Protein AF-A0A3N5SIS0-F1 (afdb_monomer)

Radius of gyration: 17.97 Å; Cα contacts (8 Å, |Δi|>4): 395; chains: 1; bounding box: 48×34×45 Å

Nearest PDB structures (foldseek):
  4u10-assembly2_B  TM=7.933E-01  e=1.111E-09  Aggregatibacter actinomycetemcomitans
  4f9d-assembly1_A  TM=7.286E-01  e=2.535E-09  Escherichia coli K-12
  3vus-assembly2_B  TM=7.069E-01  e=1.526E-09  Escherichia coli K-12
  3vus-assembly1_A  TM=6.940E-01  e=9.184E-10  Escherichia coli K-12
  4f9j-assembly2_B  TM=7.223E-01  e=4.782E-09  Escherichia coli K-12

Structure (mmCIF, N/CA/C/O backbone):
data_AF-A0A3N5SIS0-F1
#
_entry.id   AF-A0A3N5SIS0-F1
#
loop_
_atom_site.group_PDB
_atom_site.id
_atom_site.type_symbol
_atom_site.label_atom_id
_atom_site.label_alt_id
_atom_site.label_comp_id
_atom_site.label_asym_id
_atom_site.label_entity_id
_atom_site.label_seq_id
_atom_site.pdbx_PDB_ins_code
_atom_site.Cartn_x
_atom_site.Cartn_y
_atom_site.Cartn_z
_atom_site.occupancy
_atom_site.B_iso_or_equiv
_atom_site.auth_seq_id
_atom_site.auth_comp_id
_atom_site.auth_asym_id
_atom_site.auth_atom_id
_atom_site.pdbx_PDB_model_num
ATOM 1 N N . MET A 1 1 ? 18.805 -14.739 5.510 1.00 62.34 1 MET A N 1
ATOM 2 C CA . MET A 1 1 ? 19.012 -13.997 4.254 1.00 62.34 1 MET A CA 1
ATOM 3 C C . MET A 1 1 ? 18.246 -12.705 4.380 1.00 62.34 1 MET A C 1
ATOM 5 O O . MET A 1 1 ? 17.083 -12.760 4.766 1.00 62.34 1 MET A O 1
ATOM 9 N N . ASP A 1 2 ? 18.897 -11.578 4.130 1.00 83.81 2 ASP A N 1
ATOM 10 C CA . ASP A 1 2 ? 18.317 -10.282 4.460 1.00 83.81 2 ASP A CA 1
ATOM 11 C C . ASP A 1 2 ? 17.422 -9.782 3.323 1.00 83.81 2 ASP A C 1
ATOM 13 O O . ASP A 1 2 ? 17.780 -9.848 2.145 1.00 83.81 2 ASP A O 1
ATOM 17 N N . VAL A 1 3 ? 16.238 -9.298 3.690 1.00 86.38 3 VAL A N 1
ATOM 18 C CA . VAL A 1 3 ? 15.281 -8.671 2.776 1.00 86.38 3 VAL A CA 1
ATOM 19 C C . VAL A 1 3 ? 15.284 -7.174 3.045 1.00 86.38 3 VAL A C 1
ATOM 21 O O . VAL A 1 3 ? 15.086 -6.765 4.194 1.00 86.38 3 VAL A O 1
ATOM 24 N N . LEU A 1 4 ? 15.505 -6.384 1.993 1.00 89.38 4 LEU A N 1
ATOM 25 C CA . LEU A 1 4 ? 15.447 -4.929 2.017 1.00 89.38 4 LEU A CA 1
ATOM 26 C C . LEU A 1 4 ? 14.097 -4.471 1.456 1.00 89.38 4 LEU A C 1
ATOM 28 O O . LEU A 1 4 ? 13.778 -4.702 0.288 1.00 89.38 4 LEU A O 1
ATOM 32 N N . MET A 1 5 ? 13.320 -3.810 2.309 1.00 90.81 5 MET A N 1
ATOM 33 C CA . MET A 1 5 ? 12.024 -3.235 1.963 1.00 90.81 5 MET A CA 1
ATOM 34 C C . MET A 1 5 ? 12.190 -1.768 1.571 1.00 90.81 5 MET A C 1
ATOM 36 O O . MET A 1 5 ? 12.668 -0.959 2.372 1.00 90.81 5 MET A O 1
ATOM 40 N N . ILE A 1 6 ? 11.779 -1.432 0.351 1.00 90.62 6 ILE A N 1
ATOM 41 C CA . ILE A 1 6 ? 11.916 -0.102 -0.244 1.00 90.62 6 ILE A CA 1
ATOM 42 C C . ILE A 1 6 ? 10.522 0.420 -0.592 1.00 90.62 6 ILE A C 1
ATOM 44 O O . ILE A 1 6 ? 9.772 -0.246 -1.291 1.00 90.62 6 ILE A O 1
ATOM 48 N N . HIS A 1 7 ? 10.173 1.623 -0.137 1.00 89.44 7 HIS A N 1
ATOM 49 C CA . HIS A 1 7 ? 8.918 2.260 -0.549 1.00 89.44 7 HIS A CA 1
ATOM 50 C C . HIS A 1 7 ? 9.159 3.093 -1.812 1.00 89.44 7 HIS A C 1
ATOM 52 O O . HIS A 1 7 ? 8.897 2.636 -2.922 1.00 89.44 7 HIS A O 1
ATOM 58 N N . ASP A 1 8 ? 9.706 4.301 -1.658 1.00 90.88 8 ASP A N 1
ATOM 59 C CA . ASP A 1 8 ? 10.009 5.193 -2.776 1.00 90.88 8 ASP A CA 1
ATOM 60 C C . ASP A 1 8 ? 11.463 5.027 -3.225 1.00 90.88 8 ASP A C 1
ATOM 62 O O . ASP A 1 8 ? 12.386 5.273 -2.445 1.00 90.88 8 ASP A O 1
ATOM 66 N N . LEU A 1 9 ? 11.676 4.626 -4.480 1.00 91.81 9 LEU A N 1
ATOM 67 C CA . LEU A 1 9 ? 13.012 4.546 -5.064 1.00 91.81 9 LEU A CA 1
ATOM 68 C C . LEU A 1 9 ? 13.552 5.941 -5.396 1.00 91.81 9 LEU A C 1
ATOM 70 O O . LEU A 1 9 ? 12.847 6.824 -5.877 1.00 91.81 9 LEU A O 1
ATOM 74 N N . SER A 1 10 ? 14.851 6.112 -5.190 1.00 91.94 10 SER A N 1
ATOM 75 C CA . SER A 1 10 ? 15.591 7.348 -5.453 1.00 91.94 10 SER A CA 1
ATOM 76 C C . SER A 1 10 ? 17.004 7.027 -5.916 1.00 91.94 10 SER A C 1
ATOM 78 O O . SER A 1 10 ? 17.493 5.929 -5.647 1.00 91.94 10 SER A O 1
ATOM 80 N N . GLU A 1 11 ? 17.669 7.994 -6.549 1.00 93.06 11 GLU A N 1
ATOM 81 C CA . GLU A 1 11 ? 19.043 7.873 -7.058 1.00 93.06 11 GLU A CA 1
ATOM 82 C C . GLU A 1 11 ? 19.996 7.196 -6.063 1.00 93.06 11 GLU A C 1
ATOM 84 O O . GLU A 1 11 ? 20.685 6.234 -6.393 1.00 93.06 11 GLU A O 1
ATOM 89 N N . ALA A 1 12 ? 19.963 7.630 -4.803 1.00 91.50 12 ALA A N 1
ATOM 90 C CA . ALA A 1 12 ? 20.879 7.134 -3.786 1.00 91.50 12 ALA A CA 1
ATOM 91 C C . ALA A 1 12 ? 20.696 5.638 -3.441 1.00 91.50 12 ALA A C 1
ATOM 93 O O . ALA A 1 12 ? 21.595 5.051 -2.847 1.00 91.50 12 ALA A O 1
ATOM 94 N N . HIS A 1 13 ? 19.588 4.990 -3.827 1.00 92.31 13 HIS A N 1
ATOM 95 C CA . HIS A 1 13 ? 19.453 3.533 -3.685 1.00 92.31 13 HIS A CA 1
ATOM 96 C C . HIS A 1 13 ? 20.389 2.769 -4.626 1.00 92.31 13 HIS A C 1
ATOM 98 O O . HIS A 1 13 ? 20.875 1.702 -4.264 1.00 92.31 13 HIS A O 1
ATOM 104 N N . PHE A 1 14 ? 20.673 3.311 -5.812 1.00 92.38 14 PHE A N 1
ATOM 105 C CA . PHE A 1 14 ? 21.510 2.643 -6.813 1.00 92.38 14 PHE A CA 1
ATOM 106 C C . PHE A 1 14 ? 23.007 2.698 -6.475 1.00 92.38 14 PHE A C 1
ATOM 108 O O . PHE A 1 14 ? 23.801 2.026 -7.122 1.00 92.38 14 PHE A O 1
ATOM 115 N N . GLY A 1 15 ? 23.390 3.445 -5.432 1.00 91.06 15 GLY A N 1
ATOM 116 C CA . GLY A 1 15 ? 24.724 3.388 -4.826 1.00 91.06 15 GLY A CA 1
ATOM 117 C C . GLY A 1 15 ? 24.883 2.315 -3.739 1.00 91.06 15 GLY A C 1
ATOM 118 O O . GLY A 1 15 ? 25.979 2.150 -3.208 1.00 91.06 15 GLY A O 1
ATOM 119 N N . LEU A 1 16 ? 23.812 1.600 -3.371 1.00 91.06 16 LEU A N 1
ATOM 120 C CA . LEU A 1 16 ? 23.843 0.546 -2.351 1.00 91.06 16 LEU A CA 1
ATOM 121 C C . LEU A 1 16 ? 24.164 -0.825 -2.976 1.00 91.06 16 LEU A C 1
ATOM 123 O O . LEU A 1 16 ? 23.824 -1.066 -4.135 1.00 91.06 16 LEU A O 1
ATOM 127 N N . PRO A 1 17 ? 24.745 -1.773 -2.212 1.00 91.50 17 PRO A N 1
ATOM 128 C CA . PRO A 1 17 ? 24.975 -3.144 -2.673 1.00 91.50 17 PRO A CA 1
ATOM 129 C C . PRO A 1 17 ? 23.666 -3.956 -2.65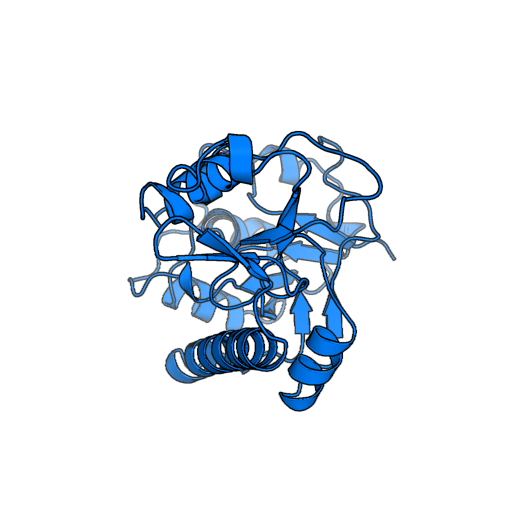0 1.00 91.50 17 PRO A C 1
ATOM 131 O O . PRO A 1 17 ? 23.472 -4.842 -1.814 1.00 91.50 17 PRO A O 1
ATOM 134 N N . LEU A 1 18 ? 22.721 -3.594 -3.525 1.00 92.38 18 LEU A N 1
ATOM 135 C CA . LEU A 1 18 ? 21.364 -4.156 -3.562 1.00 92.38 18 LEU A CA 1
ATOM 136 C C . LEU A 1 18 ? 21.355 -5.665 -3.846 1.00 92.38 18 LEU A C 1
ATOM 138 O O . LEU A 1 18 ? 20.516 -6.384 -3.311 1.00 92.38 18 LEU A O 1
ATOM 142 N N . ASP A 1 19 ? 22.342 -6.150 -4.600 1.00 92.38 19 ASP A N 1
ATOM 143 C CA . ASP A 1 19 ? 22.567 -7.559 -4.936 1.00 92.38 19 ASP A CA 1
ATOM 144 C C . ASP A 1 19 ? 22.740 -8.473 -3.707 1.00 92.38 19 ASP A C 1
ATOM 146 O O . ASP A 1 19 ? 22.513 -9.687 -3.775 1.00 92.38 19 ASP A O 1
ATOM 150 N N . ARG A 1 20 ? 23.081 -7.912 -2.543 1.00 91.44 20 ARG A N 1
ATOM 151 C CA . ARG A 1 20 ? 23.181 -8.649 -1.274 1.00 91.44 20 ARG A CA 1
ATOM 152 C C . ARG A 1 20 ? 21.828 -9.000 -0.659 1.00 91.44 20 ARG A C 1
ATOM 154 O O . ARG A 1 20 ? 21.780 -9.893 0.185 1.00 91.44 20 ARG A O 1
ATOM 161 N N . TYR A 1 21 ? 20.743 -8.379 -1.116 1.00 91.25 21 TYR A N 1
ATOM 162 C CA . TYR A 1 21 ? 19.421 -8.489 -0.504 1.00 91.25 21 TYR A CA 1
ATOM 163 C C . TYR A 1 21 ? 18.397 -9.178 -1.415 1.00 91.25 21 TYR A C 1
ATOM 165 O O . TYR A 1 21 ? 18.561 -9.281 -2.632 1.00 91.25 21 TYR A O 1
ATOM 173 N N . GLY A 1 22 ? 17.329 -9.706 -0.819 1.00 92.12 22 GLY A N 1
ATOM 174 C CA . GLY A 1 22 ? 16.051 -9.829 -1.524 1.00 92.12 22 GLY A CA 1
ATOM 175 C C . GLY A 1 22 ? 15.358 -8.468 -1.512 1.00 92.12 22 GLY A C 1
ATOM 176 O O . GLY A 1 22 ? 15.348 -7.821 -0.466 1.00 92.12 22 GLY A O 1
ATOM 177 N N . LEU A 1 23 ? 14.812 -8.021 -2.643 1.00 95.12 23 LEU A N 1
ATOM 178 C CA . LEU A 1 23 ? 14.172 -6.706 -2.734 1.00 95.12 23 LEU A CA 1
ATOM 179 C C . LEU A 1 23 ? 12.652 -6.847 -2.731 1.00 95.12 23 LEU A C 1
ATOM 181 O O . LEU A 1 23 ? 12.076 -7.550 -3.567 1.00 95.12 23 LEU A O 1
ATOM 185 N N . THR A 1 24 ? 12.022 -6.150 -1.792 1.00 95.75 24 THR A N 1
ATOM 186 C CA . THR A 1 24 ? 10.567 -6.022 -1.688 1.00 95.75 24 THR A CA 1
ATOM 187 C C . THR A 1 24 ? 10.176 -4.557 -1.782 1.00 95.75 24 THR A C 1
ATOM 189 O O . THR A 1 24 ? 10.834 -3.711 -1.170 1.00 95.75 24 THR A O 1
ATOM 192 N N . PHE A 1 25 ? 9.106 -4.271 -2.512 1.00 96.44 25 PHE A N 1
ATOM 193 C CA . PHE A 1 25 ? 8.603 -2.925 -2.731 1.00 96.44 25 PHE A CA 1
ATOM 194 C C . PHE A 1 25 ? 7.154 -2.829 -2.283 1.00 96.44 25 PHE A C 1
ATOM 196 O O . PHE A 1 25 ? 6.317 -3.552 -2.813 1.00 96.44 25 PHE A O 1
ATOM 203 N N . ASP A 1 26 ? 6.864 -1.946 -1.334 1.00 95.25 26 ASP A N 1
ATOM 204 C CA . ASP A 1 26 ? 5.524 -1.820 -0.753 1.00 95.25 26 ASP A CA 1
ATOM 205 C C . ASP A 1 26 ? 4.752 -0.655 -1.388 1.00 95.25 26 ASP A C 1
ATOM 207 O O . ASP A 1 26 ? 5.319 0.200 -2.067 1.00 95.25 26 ASP A O 1
ATOM 211 N N . ASP A 1 27 ? 3.443 -0.613 -1.157 1.00 95.81 27 ASP A N 1
ATOM 212 C CA . ASP A 1 27 ? 2.490 0.427 -1.575 1.00 95.81 27 ASP A CA 1
ATOM 213 C C . ASP A 1 27 ? 2.152 0.508 -3.073 1.00 95.81 27 ASP A C 1
ATOM 215 O O . ASP A 1 27 ? 1.030 0.886 -3.415 1.00 95.81 27 ASP A O 1
ATOM 219 N N . GLY A 1 28 ? 3.067 0.135 -3.969 1.00 97.31 28 GLY A N 1
ATOM 220 C CA . GLY A 1 28 ? 2.871 0.232 -5.417 1.00 97.31 28 GLY A CA 1
ATOM 221 C C . GLY A 1 28 ? 3.135 1.635 -5.982 1.00 97.31 28 GLY A C 1
ATOM 222 O O . GLY A 1 28 ? 2.347 2.160 -6.773 1.00 97.31 28 GLY A O 1
ATOM 223 N N . LEU A 1 29 ? 4.236 2.266 -5.567 1.00 97.19 29 LEU A N 1
ATOM 224 C CA . LEU A 1 29 ? 4.616 3.617 -5.995 1.00 97.19 29 LEU A CA 1
ATOM 225 C C . LEU A 1 29 ? 5.149 3.658 -7.433 1.00 97.19 29 LEU A C 1
ATOM 227 O O . LEU A 1 29 ? 5.844 2.754 -7.884 1.00 97.19 29 LEU A O 1
ATOM 231 N N . TYR A 1 30 ? 4.891 4.756 -8.146 1.00 97.81 30 TYR A N 1
ATOM 232 C CA . TYR A 1 30 ? 5.325 4.952 -9.533 1.00 97.81 30 TYR A CA 1
ATOM 233 C C . TYR A 1 30 ? 6.843 4.839 -9.713 1.00 97.81 30 TYR A C 1
ATOM 235 O O . TYR A 1 30 ? 7.299 4.302 -10.720 1.00 97.81 30 TYR A O 1
ATOM 243 N N . SER A 1 31 ? 7.637 5.290 -8.736 1.00 97.12 31 SER A N 1
ATOM 244 C CA . SER A 1 31 ? 9.100 5.186 -8.793 1.00 97.12 31 SER A CA 1
ATOM 245 C C . SER A 1 31 ? 9.577 3.740 -8.971 1.00 97.12 31 SER A C 1
ATOM 247 O O . SER A 1 31 ? 10.568 3.495 -9.654 1.00 97.12 31 SER A O 1
ATOM 249 N N . GLN A 1 32 ? 8.832 2.769 -8.443 1.00 97.25 32 GLN A N 1
ATOM 250 C CA . GLN A 1 32 ? 9.118 1.339 -8.550 1.00 97.25 32 GLN A CA 1
ATOM 251 C C . GLN A 1 32 ? 9.035 0.844 -10.000 1.00 97.25 32 GLN A C 1
ATOM 253 O O . GLN A 1 32 ? 9.952 0.178 -10.483 1.00 97.25 32 GLN A O 1
ATOM 258 N N . TYR A 1 33 ? 7.980 1.231 -10.719 1.00 98.44 33 TYR A N 1
ATOM 259 C CA . TYR A 1 33 ? 7.847 0.968 -12.153 1.00 98.44 33 TYR A CA 1
ATOM 260 C C . TYR A 1 33 ? 8.842 1.790 -12.976 1.00 98.44 33 TYR A C 1
ATOM 262 O O . TYR A 1 33 ? 9.514 1.248 -13.857 1.00 98.44 33 TYR A O 1
ATOM 270 N N . TYR A 1 34 ? 8.972 3.084 -12.673 1.00 98.44 34 TYR A N 1
ATOM 271 C CA . TYR A 1 34 ? 9.832 3.995 -13.418 1.00 98.44 34 TYR A CA 1
ATOM 272 C C . TYR A 1 34 ? 11.277 3.488 -13.450 1.00 98.44 34 TYR A C 1
ATOM 274 O O . TYR A 1 34 ? 11.867 3.383 -14.523 1.00 98.44 34 TYR A O 1
ATOM 282 N N . TYR A 1 35 ? 11.822 3.082 -12.301 1.00 98.00 35 TYR A N 1
ATOM 283 C CA . TYR A 1 35 ? 13.199 2.601 -12.196 1.00 98.00 35 TYR A CA 1
ATOM 284 C C . TYR A 1 35 ? 13.386 1.097 -12.435 1.00 98.00 35 TYR A C 1
ATOM 286 O O . TYR A 1 35 ? 14.522 0.618 -12.380 1.00 98.00 35 TYR A O 1
ATOM 294 N N . TYR A 1 36 ? 12.334 0.339 -12.761 1.00 98.12 36 TYR A N 1
ATOM 295 C CA . TYR A 1 36 ? 12.464 -1.085 -13.092 1.00 98.12 36 TYR A CA 1
ATOM 296 C C . TYR A 1 36 ? 13.583 -1.398 -14.114 1.00 98.12 36 TYR A C 1
ATOM 298 O O . TYR A 1 36 ? 14.311 -2.370 -13.894 1.00 98.12 36 TYR A O 1
ATOM 306 N N . PRO A 1 37 ? 13.821 -0.599 -15.182 1.00 97.69 37 PRO A N 1
ATOM 307 C CA . PRO A 1 37 ? 14.918 -0.859 -16.117 1.00 97.69 37 PRO A CA 1
ATOM 308 C C . PRO A 1 37 ? 16.308 -0.964 -15.475 1.00 97.69 37 PRO A C 1
ATOM 310 O O . PRO A 1 37 ? 17.149 -1.685 -16.010 1.00 97.69 37 PRO A O 1
ATOM 313 N N . LEU A 1 38 ? 16.540 -0.287 -14.344 1.00 96.75 38 LEU A N 1
ATOM 314 C CA . LEU A 1 38 ? 17.793 -0.342 -13.581 1.00 96.75 38 LEU A CA 1
ATOM 315 C C . LEU A 1 38 ? 17.869 -1.565 -12.654 1.00 96.75 38 LEU A C 1
ATOM 317 O O . LEU A 1 38 ? 18.955 -1.979 -12.261 1.00 96.75 38 LEU A O 1
ATOM 321 N N . LEU A 1 39 ? 16.723 -2.162 -12.318 1.00 96.50 39 LEU A N 1
ATOM 322 C CA . LEU A 1 39 ? 16.607 -3.300 -11.403 1.00 96.50 39 LEU A CA 1
ATOM 323 C C . LEU A 1 39 ? 16.411 -4.640 -12.121 1.00 96.50 39 LEU A C 1
ATOM 325 O O . LEU A 1 39 ? 16.588 -5.690 -11.511 1.00 96.50 39 LEU A O 1
ATOM 329 N N . LYS A 1 40 ? 16.058 -4.648 -13.412 1.00 95.81 40 LYS A N 1
ATOM 330 C CA . LYS A 1 40 ? 15.719 -5.876 -14.159 1.00 95.81 40 LYS A CA 1
ATOM 331 C C . LYS A 1 40 ? 16.833 -6.934 -14.202 1.00 95.81 40 LYS A C 1
ATOM 333 O O . LYS A 1 40 ? 16.550 -8.106 -14.408 1.00 95.81 40 LYS A O 1
ATOM 338 N N . ALA A 1 41 ? 18.088 -6.519 -14.020 1.00 94.31 41 ALA A N 1
ATOM 339 C CA . ALA A 1 41 ? 19.254 -7.404 -13.976 1.00 94.31 41 ALA A CA 1
ATOM 340 C C . ALA A 1 41 ? 19.577 -7.918 -12.560 1.00 94.31 41 ALA A C 1
ATOM 342 O O . ALA A 1 41 ? 20.581 -8.602 -12.370 1.00 94.31 41 ALA A O 1
ATOM 343 N N . HIS A 1 42 ? 18.761 -7.578 -11.558 1.00 96.38 42 HIS A N 1
ATOM 344 C CA . HIS A 1 42 ? 18.965 -8.028 -10.189 1.00 96.38 42 HIS A CA 1
ATOM 345 C C . HIS A 1 42 ? 18.975 -9.569 -10.130 1.00 96.38 42 HIS A C 1
ATOM 347 O O . HIS A 1 42 ? 18.078 -10.202 -10.692 1.00 96.38 42 HIS A O 1
ATOM 353 N N . PRO A 1 43 ? 19.943 -10.197 -9.434 1.00 94.06 43 PRO A N 1
ATOM 354 C CA . PRO A 1 43 ? 20.150 -11.651 -9.475 1.00 94.06 43 PRO A CA 1
ATOM 355 C C . PRO A 1 43 ? 19.034 -12.468 -8.809 1.00 94.06 43 PRO A C 1
ATOM 357 O O . PRO A 1 43 ? 19.073 -13.696 -8.810 1.00 94.06 43 PRO A O 1
ATOM 360 N N . ARG A 1 44 ? 18.056 -11.803 -8.188 1.00 93.44 44 ARG A N 1
ATOM 361 C CA . ARG A 1 44 ? 16.942 -12.424 -7.464 1.00 93.44 44 ARG A CA 1
ATOM 362 C C . ARG A 1 44 ? 15.619 -11.782 -7.855 1.00 93.44 44 ARG A C 1
ATOM 364 O O . ARG A 1 44 ? 15.635 -10.600 -8.212 1.00 93.44 44 ARG A O 1
ATOM 371 N N . PRO A 1 45 ? 14.495 -12.506 -7.701 1.00 94.81 45 PRO A N 1
ATOM 372 C CA . PRO A 1 45 ? 13.176 -11.950 -7.951 1.00 94.81 45 PRO A CA 1
ATOM 373 C C . PRO A 1 45 ? 12.922 -10.664 -7.160 1.00 94.81 45 PRO A C 1
ATOM 375 O O . PRO A 1 45 ? 13.203 -10.589 -5.962 1.00 94.81 45 PRO A O 1
ATOM 378 N N . LEU A 1 46 ? 12.370 -9.668 -7.843 1.00 97.69 46 LEU A N 1
ATOM 379 C CA . LEU A 1 46 ? 11.854 -8.437 -7.258 1.00 97.69 46 LEU A CA 1
ATOM 380 C C . LEU A 1 46 ? 10.397 -8.680 -6.861 1.00 97.69 46 LEU A C 1
ATOM 382 O O . LEU A 1 46 ? 9.613 -9.122 -7.698 1.00 97.69 46 LEU A O 1
ATOM 386 N N . THR A 1 47 ? 10.020 -8.408 -5.612 1.00 97.81 47 THR A N 1
ATOM 387 C CA . THR A 1 47 ? 8.630 -8.606 -5.162 1.00 97.81 47 THR A CA 1
ATOM 388 C C . THR A 1 47 ? 7.947 -7.264 -4.926 1.00 97.81 47 THR A C 1
ATOM 390 O O . THR A 1 47 ? 8.410 -6.496 -4.091 1.00 97.81 47 THR A O 1
ATOM 393 N N . PHE A 1 48 ? 6.854 -6.980 -5.632 1.00 98.56 48 PHE A N 1
ATOM 394 C CA . PHE A 1 48 ? 6.085 -5.738 -5.483 1.00 98.56 48 PHE A CA 1
ATOM 395 C C . PHE A 1 48 ? 4.750 -6.044 -4.810 1.00 98.56 48 PHE A C 1
ATOM 397 O O . PHE A 1 48 ? 3.930 -6.782 -5.357 1.00 98.56 48 PHE A O 1
ATOM 404 N N . PHE A 1 49 ? 4.534 -5.482 -3.626 1.00 98.50 49 PHE A N 1
ATOM 405 C CA . PHE A 1 49 ? 3.303 -5.582 -2.862 1.00 98.50 49 PHE A CA 1
ATOM 406 C C . PHE A 1 49 ? 2.401 -4.388 -3.171 1.00 98.50 49 PHE A C 1
ATOM 408 O O . PHE A 1 49 ? 2.753 -3.235 -2.929 1.00 98.50 49 PHE A O 1
ATOM 415 N N . ILE A 1 50 ? 1.227 -4.673 -3.729 1.00 98.75 50 ILE A N 1
ATOM 416 C CA . ILE A 1 50 ? 0.345 -3.660 -4.306 1.00 98.75 50 ILE A CA 1
ATOM 417 C C . ILE A 1 50 ? -0.804 -3.336 -3.351 1.00 98.75 50 ILE A C 1
ATOM 419 O O . ILE A 1 50 ? -1.602 -4.216 -3.014 1.00 98.75 50 ILE A O 1
ATOM 423 N N . THR A 1 51 ? -0.921 -2.061 -2.967 1.00 98.56 51 THR A N 1
ATOM 424 C CA . THR A 1 51 ? -2.121 -1.537 -2.304 1.00 98.56 51 THR A CA 1
ATOM 425 C C . THR A 1 51 ? -3.149 -1.179 -3.369 1.00 98.56 51 THR A C 1
ATOM 427 O O . THR A 1 51 ? -3.082 -0.128 -4.006 1.00 98.56 51 THR A O 1
ATOM 430 N N . THR A 1 52 ? -4.103 -2.073 -3.589 1.00 98.69 52 THR A N 1
ATOM 431 C CA . THR A 1 52 ? -4.924 -2.038 -4.811 1.00 98.69 52 THR A CA 1
ATOM 432 C C . THR A 1 52 ? -5.839 -0.813 -4.932 1.00 98.69 52 THR A C 1
ATOM 434 O O . THR A 1 52 ? -6.061 -0.360 -6.051 1.00 98.69 52 THR A O 1
ATOM 437 N N . SER A 1 53 ? -6.308 -0.198 -3.835 1.00 98.38 53 SER A N 1
ATOM 438 C CA . SER A 1 53 ? -7.124 1.028 -3.929 1.00 98.38 53 SER A CA 1
ATOM 439 C C . SER A 1 53 ? -6.322 2.289 -4.273 1.00 98.38 53 SER A C 1
ATOM 441 O O . SER A 1 53 ? -6.918 3.345 -4.482 1.00 98.38 53 SER A O 1
ATOM 443 N N . LEU A 1 54 ? -4.988 2.220 -4.259 1.00 98.19 54 LEU A N 1
ATOM 444 C CA . LEU A 1 54 ? -4.108 3.347 -4.583 1.00 98.19 54 LEU A CA 1
ATOM 445 C C . LEU A 1 54 ? -3.640 3.312 -6.041 1.00 98.19 54 LEU A C 1
ATOM 447 O O . LEU A 1 54 ? -3.108 4.304 -6.536 1.00 98.19 54 LEU A O 1
ATOM 451 N N . ILE A 1 55 ? -3.860 2.196 -6.740 1.00 98.50 55 ILE A N 1
ATOM 452 C CA . ILE A 1 55 ? -3.495 2.039 -8.146 1.00 98.50 55 ILE A CA 1
ATOM 453 C C . ILE A 1 55 ? -4.565 2.661 -9.035 1.00 98.50 55 ILE A C 1
ATOM 455 O O . ILE A 1 55 ? -5.761 2.433 -8.858 1.00 98.50 55 ILE A O 1
ATOM 459 N N . ARG A 1 56 ? -4.127 3.449 -10.018 1.00 97.06 56 ARG A N 1
ATOM 460 C CA . ARG A 1 56 ? -5.031 4.188 -10.906 1.00 97.06 56 ARG A CA 1
ATOM 461 C C . ARG A 1 56 ? -5.380 3.412 -12.170 1.00 97.06 56 ARG A C 1
ATOM 463 O O . ARG A 1 56 ? -4.506 2.826 -12.806 1.00 97.06 56 ARG A O 1
ATOM 470 N N . ASP A 1 57 ? -6.626 3.532 -12.609 1.00 97.12 57 ASP A N 1
ATOM 471 C CA . ASP A 1 57 ? -7.049 3.119 -13.949 1.00 97.12 57 ASP A CA 1
ATOM 472 C C . ASP A 1 57 ? -6.620 4.176 -14.977 1.00 97.12 57 ASP A C 1
ATOM 474 O O . ASP A 1 57 ? -7.362 5.106 -15.289 1.00 97.12 57 ASP A O 1
ATOM 478 N N . ALA A 1 58 ? -5.385 4.066 -15.467 1.00 97.12 58 ALA A N 1
ATOM 479 C CA . ALA A 1 58 ? -4.812 4.983 -16.449 1.00 97.12 58 ALA A CA 1
ATOM 480 C C . ALA A 1 58 ? -3.747 4.286 -17.320 1.00 97.12 58 ALA A C 1
ATOM 482 O O . ALA A 1 58 ? -3.203 3.256 -16.906 1.00 97.12 58 ALA A O 1
ATOM 483 N N . PRO A 1 59 ? -3.419 4.843 -18.503 1.00 98.00 59 PRO A N 1
ATOM 484 C CA . PRO A 1 59 ? -2.344 4.323 -19.339 1.00 98.00 59 PRO A CA 1
ATOM 485 C C . PRO A 1 59 ? -0.993 4.296 -18.622 1.00 98.00 59 PRO A C 1
ATOM 487 O O . PRO A 1 59 ? -0.747 5.085 -17.705 1.00 98.00 59 PRO A O 1
ATOM 490 N N . ALA A 1 60 ? -0.102 3.408 -19.053 1.00 98.25 60 ALA A N 1
ATOM 491 C CA . ALA A 1 60 ? 1.256 3.369 -18.532 1.00 98.25 60 ALA A CA 1
ATOM 492 C C . ALA A 1 60 ? 2.029 4.653 -18.867 1.00 98.25 60 ALA A C 1
ATOM 494 O O . ALA A 1 60 ? 2.005 5.144 -19.998 1.00 98.25 60 ALA A O 1
ATOM 495 N N . ARG A 1 61 ? 2.759 5.184 -17.883 1.00 98.12 61 ARG A N 1
ATOM 496 C CA . ARG A 1 61 ? 3.682 6.304 -18.084 1.00 98.12 61 ARG A CA 1
ATOM 497 C C . ARG A 1 61 ? 5.056 5.806 -18.541 1.00 98.12 61 ARG A C 1
ATOM 499 O O . ARG A 1 61 ? 5.309 4.604 -18.693 1.00 98.12 61 ARG A O 1
ATOM 506 N N . ALA A 1 62 ? 5.952 6.763 -18.773 1.00 97.69 62 ALA A N 1
ATOM 507 C CA . ALA A 1 62 ? 7.335 6.505 -19.145 1.00 97.69 62 ALA A CA 1
ATOM 508 C C . ALA A 1 62 ? 8.089 5.722 -18.058 1.00 97.69 62 ALA A C 1
ATOM 510 O O . ALA A 1 62 ? 7.737 5.731 -16.883 1.00 97.69 62 ALA A O 1
ATOM 511 N N . ARG A 1 63 ? 9.160 5.047 -18.467 1.00 97.69 63 ARG A N 1
ATOM 512 C CA . ARG A 1 63 ? 10.150 4.452 -17.559 1.00 97.69 63 ARG A CA 1
ATOM 513 C C . ARG A 1 63 ? 11.417 5.301 -17.586 1.00 97.69 63 ARG A C 1
ATOM 515 O O . ARG A 1 63 ? 11.489 6.251 -18.360 1.00 97.69 63 ARG A O 1
ATOM 522 N N . PHE A 1 64 ? 12.396 4.940 -16.762 1.00 97.81 64 PHE A N 1
ATOM 523 C CA . PHE A 1 64 ? 13.668 5.640 -16.644 1.00 97.81 64 PHE A CA 1
ATOM 524 C C . PHE A 1 64 ? 14.285 5.947 -18.011 1.00 97.81 64 PHE A C 1
ATOM 526 O O . PHE A 1 64 ? 14.549 5.042 -18.805 1.00 97.81 64 PHE A O 1
ATOM 533 N N . ASP A 1 65 ? 14.506 7.236 -18.249 1.00 96.00 65 ASP A N 1
ATOM 534 C CA . ASP A 1 65 ? 15.012 7.820 -19.493 1.00 96.00 65 ASP A CA 1
ATOM 535 C C . ASP A 1 65 ? 16.371 8.516 -19.296 1.00 96.00 65 ASP A C 1
ATOM 537 O O . ASP A 1 65 ? 16.849 9.217 -20.183 1.00 96.00 65 ASP A O 1
ATOM 541 N N . GLY A 1 66 ? 16.999 8.315 -18.132 1.00 96.19 66 GLY A N 1
ATOM 542 C CA . GLY A 1 66 ? 18.225 8.996 -17.717 1.00 96.19 66 GLY A CA 1
ATOM 543 C C . GLY A 1 66 ? 18.004 10.070 -16.651 1.00 96.19 66 GLY A C 1
ATOM 544 O O . GLY A 1 66 ? 18.974 10.483 -16.021 1.00 96.19 66 GLY A O 1
ATOM 545 N N . ASN A 1 67 ? 16.758 10.487 -16.397 1.00 96.12 67 ASN A N 1
ATOM 546 C CA . ASN A 1 67 ? 16.447 11.494 -15.383 1.00 96.12 67 ASN A CA 1
ATOM 547 C C . ASN A 1 67 ? 15.975 10.859 -14.072 1.00 96.12 67 ASN A C 1
ATOM 549 O O . ASN A 1 67 ? 15.162 9.940 -14.056 1.00 96.12 67 ASN A O 1
ATOM 553 N N . PHE A 1 68 ? 16.445 11.368 -12.936 1.00 95.12 68 PHE A N 1
ATOM 554 C CA . PHE A 1 68 ? 15.944 10.921 -11.639 1.00 95.12 68 PHE A CA 1
ATOM 555 C C . PHE A 1 68 ? 14.682 11.694 -11.247 1.00 95.12 68 PHE A C 1
ATOM 557 O O . PHE A 1 68 ? 14.634 12.924 -11.287 1.00 95.12 68 PHE A O 1
ATOM 564 N N . LEU A 1 69 ? 13.652 10.959 -10.825 1.00 93.56 69 LEU A N 1
ATOM 565 C CA . LEU A 1 69 ? 12.477 11.518 -10.168 1.00 93.56 69 LEU A CA 1
ATOM 566 C C . LEU A 1 69 ? 12.880 12.224 -8.873 1.00 93.56 69 LEU A C 1
ATOM 568 O O . LEU A 1 69 ? 13.736 11.754 -8.117 1.00 93.56 69 LEU A O 1
ATOM 572 N N . ARG A 1 70 ? 12.175 13.313 -8.564 1.00 88.38 70 ARG A N 1
ATOM 573 C CA . ARG A 1 70 ? 12.257 13.949 -7.251 1.00 88.38 70 ARG A CA 1
ATOM 574 C C . ARG A 1 70 ? 11.791 12.962 -6.180 1.00 88.38 70 ARG A C 1
ATOM 576 O O . ARG A 1 70 ? 10.634 12.550 -6.187 1.00 88.38 70 ARG A O 1
ATOM 583 N N . HIS A 1 71 ? 12.675 12.650 -5.237 1.00 83.06 71 HIS A N 1
ATOM 584 C CA . HIS A 1 71 ? 12.353 11.782 -4.109 1.00 83.06 71 HIS A CA 1
ATOM 585 C C . HIS A 1 71 ? 11.249 12.380 -3.225 1.00 83.06 71 HIS A C 1
ATOM 587 O O . HIS A 1 71 ? 11.255 13.581 -2.922 1.00 83.06 71 HIS A O 1
ATOM 593 N N . LEU A 1 72 ? 10.331 11.526 -2.775 1.00 80.75 72 LEU A N 1
ATOM 594 C CA . LEU A 1 72 ? 9.281 11.867 -1.827 1.00 80.75 72 LEU A CA 1
ATOM 595 C C . LEU A 1 72 ? 9.511 11.130 -0.508 1.00 80.75 72 LEU A C 1
ATOM 597 O O . LEU A 1 72 ? 9.567 9.905 -0.455 1.00 80.75 72 LEU A O 1
ATOM 601 N N . ALA A 1 73 ? 9.572 11.881 0.592 1.00 80.12 73 ALA A N 1
ATOM 602 C CA . ALA A 1 73 ? 9.639 11.285 1.922 1.00 80.12 73 ALA A CA 1
ATOM 603 C C . ALA A 1 73 ? 8.416 10.385 2.191 1.00 80.12 73 ALA A C 1
ATOM 605 O O . ALA A 1 73 ? 7.296 10.717 1.792 1.00 80.12 73 ALA A O 1
ATOM 606 N N . THR A 1 74 ? 8.613 9.300 2.951 1.00 72.12 74 THR A N 1
ATOM 607 C CA . THR A 1 74 ? 7.642 8.208 3.181 1.00 72.12 74 THR A CA 1
ATOM 608 C C . THR A 1 74 ? 6.280 8.652 3.743 1.00 72.12 74 THR A C 1
ATOM 610 O O . THR A 1 74 ? 5.287 7.954 3.609 1.00 72.12 74 THR A O 1
ATOM 613 N N . GLY A 1 75 ? 6.182 9.843 4.344 1.00 84.56 75 GLY A N 1
ATOM 614 C CA . GLY A 1 75 ? 4.903 10.403 4.800 1.00 84.56 75 GLY A CA 1
ATOM 615 C C . GLY A 1 75 ? 4.142 11.226 3.754 1.00 84.56 75 GLY A C 1
ATOM 616 O O . GLY A 1 75 ? 2.937 11.430 3.904 1.00 84.56 75 GLY A O 1
ATOM 617 N N . ARG A 1 76 ? 4.821 11.730 2.715 1.00 90.81 76 ARG A N 1
ATOM 618 C CA . ARG A 1 76 ? 4.239 12.691 1.769 1.00 90.81 76 ARG A CA 1
ATOM 619 C C . ARG A 1 76 ? 3.312 12.012 0.771 1.00 90.81 76 ARG A C 1
ATOM 621 O O . ARG A 1 76 ? 2.223 12.528 0.552 1.00 90.81 76 ARG A O 1
ATOM 628 N N . TYR A 1 77 ? 3.698 10.867 0.207 1.00 92.12 77 TYR A N 1
ATOM 629 C CA . TYR A 1 77 ? 2.827 10.147 -0.728 1.00 92.12 77 TYR A CA 1
ATOM 630 C C . TYR A 1 77 ? 1.565 9.618 -0.025 1.00 92.12 77 TYR A C 1
ATOM 632 O O . TYR A 1 77 ? 0.477 9.704 -0.587 1.00 92.12 77 TYR A O 1
ATOM 640 N N . SER A 1 78 ? 1.671 9.165 1.233 1.00 93.88 78 SER A N 1
ATOM 641 C CA . SER A 1 78 ? 0.504 8.740 2.015 1.00 93.88 78 SER A CA 1
ATOM 642 C C . SER A 1 78 ? -0.427 9.914 2.311 1.00 93.88 78 SER A C 1
ATOM 644 O O . SER A 1 78 ? -1.640 9.769 2.228 1.00 93.88 78 SER A O 1
ATOM 646 N N . HIS A 1 79 ? 0.119 11.093 2.622 1.00 95.50 79 HIS A N 1
ATOM 647 C CA . HIS A 1 79 ? -0.688 12.301 2.796 1.00 95.50 79 HIS A CA 1
ATOM 648 C C . HIS A 1 79 ? -1.456 12.652 1.519 1.00 95.50 79 HIS A C 1
ATOM 650 O O . HIS A 1 79 ? -2.673 12.824 1.563 1.00 95.50 79 HIS A O 1
ATOM 656 N N . LYS A 1 80 ? -0.763 12.676 0.373 1.00 95.31 80 LYS A N 1
ATOM 657 C CA . LYS A 1 80 ? -1.391 12.921 -0.930 1.00 95.31 80 LYS A CA 1
ATOM 658 C C . LYS A 1 80 ? -2.541 11.943 -1.190 1.00 95.31 80 LYS A C 1
ATOM 660 O O . LYS A 1 80 ? -3.653 12.379 -1.461 1.00 95.31 80 LYS A O 1
ATOM 665 N N . ALA A 1 81 ? -2.319 10.646 -0.989 1.00 95.50 81 ALA A N 1
ATOM 666 C CA . ALA A 1 81 ? -3.351 9.636 -1.209 1.00 95.50 81 ALA A CA 1
ATOM 667 C C . ALA A 1 81 ? -4.526 9.727 -0.226 1.00 95.50 81 ALA A C 1
ATOM 669 O O . ALA A 1 81 ? -5.688 9.810 -0.627 1.00 95.50 81 ALA A O 1
ATOM 670 N N . PHE A 1 82 ? -4.250 9.676 1.077 1.00 95.38 82 PHE A N 1
ATOM 671 C CA . PHE A 1 82 ? -5.297 9.459 2.074 1.00 95.38 82 PHE A CA 1
ATOM 672 C C . PHE A 1 82 ? -6.029 10.739 2.475 1.00 95.38 82 PHE A C 1
ATOM 674 O O . PHE A 1 82 ? -7.201 10.651 2.858 1.00 95.38 82 PHE A O 1
ATOM 681 N N . ILE A 1 83 ? -5.380 11.899 2.345 1.00 96.12 83 ILE A N 1
ATOM 682 C CA . ILE A 1 83 ? -5.939 13.211 2.688 1.00 96.12 83 ILE A CA 1
ATOM 683 C C . ILE A 1 83 ? -6.322 13.976 1.423 1.00 96.12 83 ILE A C 1
ATOM 685 O O . ILE A 1 83 ? -7.498 14.265 1.227 1.00 96.12 83 ILE A O 1
ATOM 689 N N . GLU A 1 84 ? -5.353 14.246 0.541 1.00 96.69 84 GLU A N 1
ATOM 690 C CA . GLU A 1 84 ? -5.560 15.095 -0.647 1.00 96.69 84 GLU A CA 1
ATOM 691 C C . GLU A 1 84 ? -6.310 14.366 -1.782 1.00 96.69 84 GLU A C 1
ATOM 693 O O . GLU A 1 84 ? -6.748 15.005 -2.734 1.00 96.69 84 GLU A O 1
ATOM 698 N N . LYS A 1 85 ? -6.480 13.038 -1.678 1.00 95.81 85 LYS A N 1
ATOM 699 C CA . LYS A 1 85 ? -7.069 12.155 -2.708 1.00 95.81 85 LYS A CA 1
ATOM 700 C C . LYS A 1 85 ? -6.326 12.185 -4.045 1.00 95.81 85 LYS A C 1
ATOM 702 O O . LYS A 1 85 ? -6.898 11.895 -5.092 1.00 95.81 85 LYS A O 1
ATOM 707 N N . ASP A 1 86 ? -5.033 12.479 -3.988 1.00 96.75 86 ASP A N 1
ATOM 708 C CA . ASP A 1 86 ? -4.128 12.491 -5.127 1.00 96.75 86 ASP A CA 1
ATOM 709 C C . ASP A 1 86 ? -3.284 11.208 -5.151 1.00 96.75 86 ASP A C 1
ATOM 711 O O . ASP A 1 86 ? -2.487 10.935 -4.247 1.00 96.75 86 ASP A O 1
ATOM 715 N N . LEU A 1 87 ? -3.469 10.428 -6.217 1.00 97.06 87 LEU A N 1
ATOM 716 C CA . LEU A 1 87 ? -2.825 9.136 -6.442 1.00 97.06 87 LEU A CA 1
ATOM 717 C C . LEU A 1 87 ? -1.702 9.198 -7.498 1.00 97.06 87 LEU A C 1
ATOM 719 O O . LEU A 1 87 ? -1.240 8.159 -7.964 1.00 97.06 87 LEU A O 1
ATOM 723 N N . ASP A 1 88 ? -1.224 10.387 -7.881 1.00 95.44 88 ASP A N 1
ATOM 724 C CA . ASP A 1 88 ? -0.186 10.553 -8.913 1.00 95.44 88 ASP A CA 1
ATOM 725 C C . ASP A 1 88 ? 1.131 9.839 -8.579 1.00 95.44 88 ASP A C 1
ATOM 727 O O . ASP A 1 88 ? 1.847 9.380 -9.475 1.00 95.44 88 ASP A O 1
ATOM 731 N N . CYS A 1 89 ? 1.438 9.707 -7.287 1.00 95.75 89 CYS A N 1
ATOM 732 C CA . CYS A 1 89 ? 2.635 9.024 -6.799 1.00 95.75 89 CYS A CA 1
ATOM 733 C C . CYS A 1 89 ? 2.573 7.498 -6.942 1.00 95.75 89 CYS A C 1
ATOM 735 O O . CYS A 1 89 ? 3.603 6.844 -6.791 1.00 95.75 89 CYS A O 1
ATOM 737 N N . PHE A 1 90 ? 1.402 6.929 -7.218 1.00 97.88 90 PHE A N 1
ATOM 738 C CA . PHE A 1 90 ? 1.178 5.489 -7.307 1.00 97.88 90 PHE A CA 1
ATOM 739 C C . PHE A 1 90 ? 1.157 5.034 -8.755 1.00 97.88 90 PHE A C 1
ATOM 741 O O . PHE A 1 90 ? 0.938 5.835 -9.669 1.00 97.88 90 PHE A O 1
ATOM 748 N N . MET A 1 91 ? 1.429 3.750 -8.967 1.00 98.62 91 MET A N 1
ATOM 749 C CA . MET A 1 91 ? 1.375 3.143 -10.287 1.00 98.62 91 MET A CA 1
ATOM 750 C C . MET A 1 91 ? -0.033 3.205 -10.893 1.00 98.62 91 MET A C 1
ATOM 752 O O . MET A 1 91 ? -1.040 3.395 -10.205 1.00 98.62 91 MET A O 1
ATOM 756 N N . THR A 1 92 ? -0.101 3.024 -12.205 1.00 98.75 92 THR A N 1
ATOM 757 C CA . THR A 1 92 ? -1.345 2.693 -12.900 1.00 98.75 92 THR A CA 1
ATOM 758 C C . THR A 1 92 ? -1.502 1.180 -13.042 1.00 98.75 92 THR A C 1
ATOM 760 O O . THR A 1 92 ? -0.539 0.421 -12.913 1.00 98.75 92 THR A O 1
ATOM 763 N N . ALA A 1 93 ? -2.715 0.714 -13.334 1.00 98.62 93 ALA A N 1
ATOM 764 C CA . ALA A 1 93 ? -2.974 -0.706 -13.543 1.00 98.62 93 ALA A CA 1
ATOM 765 C C . ALA A 1 93 ? -2.159 -1.283 -14.717 1.00 98.62 93 ALA A C 1
ATOM 767 O O . ALA A 1 93 ? -1.702 -2.424 -14.647 1.00 98.62 93 ALA A O 1
ATOM 768 N N . GLU A 1 94 ? -1.919 -0.497 -15.776 1.00 98.69 94 GLU A N 1
ATOM 769 C CA . GLU A 1 94 ? -1.070 -0.927 -16.893 1.00 98.69 94 GLU A CA 1
ATOM 770 C C . GLU A 1 94 ? 0.401 -1.083 -16.492 1.00 98.69 94 GLU A C 1
ATOM 772 O O . GLU A 1 94 ? 1.066 -2.000 -16.973 1.00 98.69 94 GLU A O 1
ATOM 777 N N . GLU A 1 95 ? 0.899 -0.235 -15.591 1.00 98.81 95 GLU A N 1
ATOM 778 C CA . GLU A 1 95 ? 2.267 -0.305 -15.063 1.00 98.81 95 GLU A CA 1
ATOM 779 C C . GLU A 1 95 ? 2.457 -1.541 -14.178 1.00 98.81 95 GLU A C 1
ATOM 781 O O . GLU A 1 95 ? 3.444 -2.263 -14.329 1.00 98.81 95 GLU A O 1
ATOM 786 N N . VAL A 1 96 ? 1.479 -1.843 -13.314 1.00 98.81 96 VAL A N 1
ATOM 787 C CA . VAL A 1 96 ? 1.491 -3.071 -12.503 1.00 98.81 96 VAL A CA 1
ATOM 788 C C . VAL A 1 96 ? 1.407 -4.311 -13.396 1.00 98.81 96 VAL A C 1
ATOM 790 O O . VAL A 1 96 ? 2.163 -5.259 -13.189 1.00 98.81 96 VAL A O 1
ATOM 793 N N . ARG A 1 97 ? 0.544 -4.308 -14.422 1.00 98.56 97 ARG A N 1
ATOM 794 C CA . ARG A 1 97 ? 0.457 -5.411 -15.393 1.00 98.56 97 ARG A CA 1
ATOM 795 C C . ARG A 1 97 ? 1.777 -5.605 -16.137 1.00 98.56 97 ARG A C 1
ATOM 797 O O . ARG A 1 97 ? 2.240 -6.735 -16.238 1.00 98.56 97 ARG A O 1
ATOM 804 N N . PHE A 1 98 ? 2.411 -4.522 -16.590 1.00 98.56 98 PHE A N 1
ATOM 805 C CA . PHE A 1 98 ? 3.730 -4.599 -17.214 1.00 98.56 98 PHE A CA 1
ATOM 806 C C . PHE A 1 98 ? 4.744 -5.275 -16.284 1.00 98.56 98 PHE A C 1
ATOM 808 O O . PHE A 1 98 ? 5.450 -6.180 -16.723 1.00 98.56 98 PHE A O 1
ATOM 815 N N . LEU A 1 99 ? 4.810 -4.870 -15.008 1.00 98.69 99 LEU A N 1
ATOM 816 C CA . LEU A 1 99 ? 5.697 -5.502 -14.026 1.00 98.69 99 LEU A CA 1
ATOM 817 C C . LEU A 1 99 ? 5.368 -6.987 -13.837 1.00 98.69 99 LEU A C 1
ATOM 819 O O . LEU A 1 99 ? 6.282 -7.804 -13.802 1.00 98.69 99 LEU A O 1
ATOM 823 N N . ALA A 1 100 ? 4.085 -7.347 -13.771 1.00 98.25 100 ALA A N 1
ATOM 824 C CA . ALA A 1 100 ? 3.634 -8.729 -13.604 1.00 98.25 100 ALA A CA 1
ATOM 825 C C . ALA A 1 100 ? 4.049 -9.662 -14.757 1.00 98.25 100 ALA A C 1
ATOM 827 O O . ALA A 1 100 ? 4.165 -10.869 -14.553 1.00 98.25 100 ALA A O 1
ATOM 828 N N . GLU A 1 101 ? 4.275 -9.119 -15.955 1.00 97.94 101 GLU A N 1
ATOM 829 C CA . GLU A 1 101 ? 4.727 -9.867 -17.135 1.00 97.94 101 GLU A CA 1
ATOM 830 C C . GLU A 1 101 ? 6.250 -10.083 -17.168 1.00 97.94 101 GLU A C 1
ATOM 832 O O . GLU A 1 101 ? 6.755 -10.809 -18.027 1.00 97.94 101 GLU A O 1
ATOM 837 N N . GLN A 1 102 ? 7.006 -9.470 -16.253 1.00 98.06 102 GLN A N 1
ATOM 838 C CA . GLN A 1 102 ? 8.461 -9.572 -16.264 1.00 98.06 102 GLN A CA 1
ATOM 839 C C . GLN A 1 102 ? 8.948 -10.866 -15.596 1.00 98.06 102 GLN A C 1
ATOM 841 O O . GLN A 1 102 ? 8.505 -11.210 -14.500 1.00 98.06 102 GLN A O 1
ATOM 846 N N . PRO A 1 103 ? 9.937 -11.564 -16.186 1.00 96.06 103 PRO A N 1
ATOM 847 C CA . PRO A 1 103 ? 10.362 -12.885 -15.715 1.00 96.06 103 PRO A CA 1
ATOM 848 C C . PRO A 1 103 ? 11.028 -12.865 -14.333 1.00 96.06 103 PRO A C 1
ATOM 850 O O . PRO A 1 103 ? 11.068 -13.886 -13.652 1.00 96.06 103 PRO A O 1
ATOM 853 N N . ASN A 1 104 ? 11.569 -11.718 -13.915 1.00 96.94 104 ASN A N 1
ATOM 854 C CA . ASN A 1 104 ? 12.236 -11.543 -12.627 1.00 96.94 104 ASN A CA 1
ATOM 855 C C . ASN A 1 104 ? 11.351 -10.842 -11.582 1.00 96.94 104 ASN A C 1
ATOM 857 O O . ASN A 1 104 ? 11.873 -10.356 -10.578 1.00 96.94 104 ASN A O 1
ATOM 861 N N . VAL A 1 105 ? 10.039 -10.752 -11.816 1.00 98.25 105 VAL A N 1
ATOM 862 C CA . VAL A 1 105 ? 9.107 -10.028 -10.949 1.00 98.25 105 VAL A CA 1
ATOM 863 C C . VAL A 1 105 ? 8.063 -10.966 -10.355 1.00 98.25 105 VAL A C 1
ATOM 865 O O . VAL A 1 105 ? 7.493 -11.819 -11.030 1.00 98.25 105 VAL A O 1
ATOM 868 N N . ARG A 1 106 ? 7.786 -10.770 -9.066 1.00 97.94 106 ARG A N 1
ATOM 869 C CA . ARG A 1 106 ? 6.652 -11.345 -8.347 1.00 97.94 106 ARG A CA 1
ATOM 870 C C . ARG A 1 106 ? 5.738 -10.219 -7.873 1.00 97.94 106 ARG A C 1
ATOM 872 O O . ARG A 1 106 ? 6.208 -9.237 -7.304 1.00 97.94 106 ARG A O 1
ATOM 879 N N . ILE A 1 107 ? 4.433 -10.385 -8.060 1.00 98.56 107 ILE A N 1
ATOM 880 C CA . ILE A 1 107 ? 3.420 -9.485 -7.501 1.00 98.56 107 ILE A CA 1
ATOM 881 C C . ILE A 1 107 ? 2.831 -10.115 -6.236 1.00 98.56 107 ILE A C 1
ATOM 883 O O . ILE A 1 107 ? 2.519 -11.306 -6.218 1.00 98.56 107 ILE A O 1
ATOM 887 N N . GLY A 1 108 ? 2.705 -9.315 -5.181 1.00 98.44 108 GLY A N 1
ATOM 888 C CA . GLY A 1 108 ? 2.054 -9.655 -3.919 1.00 98.44 108 GLY A CA 1
ATOM 889 C C . GLY A 1 108 ? 0.965 -8.640 -3.555 1.00 98.44 108 GLY A C 1
ATOM 890 O O . GLY A 1 108 ? 0.879 -7.557 -4.136 1.00 98.44 108 GLY A O 1
ATOM 891 N N . ALA A 1 109 ? 0.134 -8.975 -2.573 1.00 98.62 109 ALA A N 1
ATOM 892 C CA . ALA A 1 109 ? -0.911 -8.091 -2.061 1.00 98.62 109 ALA A CA 1
ATOM 893 C C . ALA A 1 109 ? -0.415 -7.232 -0.885 1.00 98.62 109 ALA A C 1
ATOM 895 O O . ALA A 1 109 ? 0.348 -7.708 -0.041 1.00 98.62 109 ALA A O 1
ATOM 896 N N . HIS A 1 110 ? -0.891 -5.986 -0.803 1.00 98.38 110 HIS A N 1
ATOM 897 C CA . HIS A 1 110 ? -0.650 -5.079 0.324 1.00 98.38 110 HIS A CA 1
ATOM 898 C C . HIS A 1 110 ? -1.941 -4.441 0.851 1.00 98.38 110 HIS A C 1
ATOM 900 O O . HIS A 1 110 ? -1.989 -3.241 1.116 1.00 98.38 110 HIS A O 1
ATOM 906 N N . SER A 1 111 ? -2.990 -5.253 1.014 1.00 98.62 111 SER A N 1
ATOM 907 C CA . SER A 1 111 ? -4.379 -4.837 1.278 1.00 98.62 111 SER A CA 1
ATOM 908 C C . SER A 1 111 ? -5.057 -4.086 0.127 1.00 98.62 111 SER A C 1
ATOM 910 O O . SER A 1 111 ? -4.441 -3.737 -0.888 1.00 98.62 111 SER A O 1
ATOM 912 N N . HIS A 1 112 ? -6.360 -3.848 0.280 1.00 98.75 112 HIS A N 1
ATOM 913 C CA . HIS A 1 112 ? -7.081 -2.923 -0.582 1.00 98.75 112 HIS A CA 1
ATOM 914 C C . HIS A 1 112 ? -7.008 -1.495 -0.049 1.00 98.75 112 HIS A C 1
ATOM 916 O O . HIS A 1 112 ? -6.436 -0.647 -0.725 1.00 98.75 112 HIS A O 1
ATOM 922 N N . PHE A 1 113 ? -7.534 -1.240 1.151 1.00 97.94 113 PHE A N 1
ATOM 923 C CA . PHE A 1 113 ? -7.743 0.106 1.691 1.00 97.94 113 PHE A CA 1
ATOM 924 C C . PHE A 1 113 ? -6.524 0.707 2.396 1.00 97.94 113 PHE A C 1
ATOM 926 O O . PHE A 1 113 ? -6.443 1.930 2.502 1.00 97.94 113 PHE A O 1
ATOM 933 N N . HIS A 1 114 ? -5.622 -0.126 2.935 1.00 96.56 114 HIS A N 1
ATOM 934 C CA . HIS A 1 114 ? -4.439 0.306 3.697 1.00 96.56 114 HIS A CA 1
ATOM 935 C C . HIS A 1 114 ? -4.784 1.327 4.807 1.00 96.56 114 HIS A C 1
ATOM 937 O O . HIS A 1 114 ? -4.117 2.339 5.020 1.00 96.56 114 HIS A O 1
ATOM 943 N N . ASP A 1 115 ? -5.889 1.076 5.513 1.00 96.56 115 ASP A N 1
ATOM 944 C CA . ASP A 1 115 ? -6.485 2.041 6.439 1.00 96.56 115 ASP A CA 1
ATOM 945 C C . ASP A 1 115 ? -5.992 1.871 7.884 1.00 96.56 115 ASP A C 1
ATOM 947 O O . ASP A 1 115 ? -5.436 0.842 8.294 1.00 96.56 115 ASP A O 1
ATOM 951 N N . VAL A 1 116 ? -6.238 2.903 8.686 1.00 97.50 116 VAL A N 1
ATOM 952 C CA . VAL A 1 116 ? -5.869 2.968 10.099 1.00 97.50 116 VAL A CA 1
ATOM 953 C C . VAL A 1 116 ? -7.091 3.072 11.007 1.00 97.50 116 VAL A C 1
ATOM 955 O O . VAL A 1 116 ? -8.183 3.440 10.581 1.00 97.50 116 VAL A O 1
ATOM 958 N N . ILE A 1 117 ? -6.909 2.736 12.281 1.00 97.94 117 ILE A N 1
ATOM 959 C CA . ILE A 1 117 ? -7.936 2.825 13.320 1.00 97.94 117 ILE A CA 1
ATOM 960 C C . ILE A 1 117 ? -7.336 3.319 14.639 1.00 97.94 117 ILE A C 1
ATOM 962 O O . ILE A 1 117 ? -6.152 3.095 14.911 1.00 97.94 117 ILE A O 1
ATOM 966 N N . LEU A 1 118 ? -8.157 3.977 15.460 1.00 98.00 118 LEU A N 1
ATOM 967 C CA . LEU A 1 118 ? -7.834 4.262 16.857 1.00 98.00 118 LEU A CA 1
ATOM 968 C C . LEU A 1 118 ? -7.923 2.973 17.681 1.00 98.00 118 LEU A C 1
ATOM 970 O O . LEU A 1 118 ? -8.854 2.190 17.512 1.00 98.00 118 LEU A O 1
ATOM 974 N N . THR A 1 119 ? -6.969 2.740 18.576 1.00 97.31 119 THR A N 1
ATOM 975 C CA . THR A 1 119 ? -6.930 1.558 19.450 1.00 97.31 119 THR A CA 1
ATOM 976 C C . THR A 1 119 ? -6.133 1.830 20.724 1.00 97.31 119 THR A C 1
ATOM 978 O O . THR A 1 119 ? -5.188 2.620 20.719 1.00 97.31 119 THR A O 1
ATOM 981 N N . ASP A 1 120 ? -6.491 1.152 21.806 1.00 95.69 120 ASP A N 1
ATOM 982 C CA . ASP A 1 120 ? -5.786 1.139 23.092 1.00 95.69 120 ASP A CA 1
ATOM 983 C C . ASP A 1 120 ? -4.522 0.254 23.060 1.00 95.69 120 ASP A C 1
ATOM 985 O O . ASP A 1 120 ? -3.720 0.238 23.994 1.00 95.69 120 ASP A O 1
ATOM 989 N N . VAL A 1 121 ? -4.282 -0.453 21.951 1.00 94.88 121 VAL A N 1
ATOM 990 C CA . VAL A 1 121 ? -3.074 -1.259 21.760 1.00 94.88 121 VAL A CA 1
ATOM 991 C C . VAL A 1 121 ? -1.896 -0.394 21.316 1.00 94.88 121 VAL A C 1
ATOM 993 O O . VAL A 1 121 ? -1.728 -0.087 20.134 1.00 94.88 121 VAL A O 1
ATOM 996 N N . HIS A 1 122 ? -1.001 -0.073 22.245 1.00 92.94 122 HIS A N 1
ATOM 997 C CA . HIS A 1 122 ? 0.181 0.744 21.968 1.00 92.94 122 HIS A CA 1
ATOM 998 C C . HIS A 1 122 ? 1.335 -0.028 21.297 1.00 92.94 122 HIS A C 1
ATOM 1000 O O . HIS A 1 122 ? 1.527 -1.227 21.528 1.00 92.94 122 HIS A O 1
ATOM 1006 N N . PRO A 1 123 ? 2.147 0.636 20.452 1.00 88.75 123 PRO A N 1
ATOM 1007 C CA . PRO A 1 123 ? 3.358 0.031 19.911 1.00 88.75 123 PRO A CA 1
ATOM 1008 C C . PRO A 1 123 ? 4.414 -0.142 21.011 1.00 88.75 123 PRO A C 1
ATOM 1010 O O . PRO A 1 123 ? 4.609 0.743 21.840 1.00 88.75 123 PRO A O 1
ATOM 1013 N N . ARG A 1 124 ? 5.180 -1.241 20.964 1.00 84.81 124 ARG A N 1
ATOM 1014 C CA . ARG A 1 124 ? 6.285 -1.498 21.916 1.00 84.81 124 ARG A CA 1
ATOM 1015 C C . ARG A 1 124 ? 7.343 -0.390 21.933 1.00 84.81 124 ARG A C 1
ATOM 1017 O O . ARG A 1 124 ? 7.964 -0.149 22.958 1.00 84.81 124 ARG A O 1
ATOM 1024 N N . LYS A 1 125 ? 7.583 0.235 20.778 1.00 85.19 125 LYS A N 1
ATOM 1025 C CA . LYS A 1 125 ? 8.493 1.372 20.614 1.00 85.19 125 LYS A CA 1
ATOM 1026 C C . LYS A 1 125 ? 7.701 2.525 19.998 1.00 85.19 125 LYS A C 1
ATOM 1028 O O . LYS A 1 125 ? 7.466 2.487 18.786 1.00 85.19 125 LYS A O 1
ATOM 1033 N N . PRO A 1 126 ? 7.254 3.503 20.801 1.00 82.56 126 PRO A N 1
ATOM 1034 C CA . PRO A 1 126 ? 6.531 4.660 20.299 1.00 82.56 126 PRO A CA 1
ATOM 1035 C C . PRO A 1 126 ? 7.368 5.406 19.263 1.00 82.56 126 PRO A C 1
ATOM 1037 O O . PRO A 1 126 ? 8.555 5.659 19.464 1.00 82.56 126 PRO A O 1
ATOM 1040 N N . LYS A 1 127 ? 6.740 5.742 18.141 1.00 83.94 127 LYS A N 1
ATOM 1041 C CA . LYS A 1 127 ? 7.293 6.640 17.129 1.00 83.94 127 LYS A CA 1
ATOM 1042 C C . LYS A 1 127 ? 6.326 7.803 16.937 1.00 83.94 127 LYS A C 1
ATOM 1044 O O . LYS A 1 127 ? 5.129 7.611 17.169 1.00 83.94 127 LYS A O 1
ATOM 1049 N N . PRO A 1 128 ? 6.811 8.973 16.490 1.00 88.06 128 PRO A N 1
ATOM 1050 C CA . PRO A 1 128 ? 5.930 10.050 16.068 1.00 88.06 128 PRO A CA 1
ATOM 1051 C C . PRO A 1 128 ? 4.907 9.537 15.050 1.00 88.06 128 PRO A C 1
ATOM 1053 O O . PRO A 1 128 ? 5.256 8.822 14.106 1.00 88.06 128 PRO A O 1
ATOM 1056 N N . VAL A 1 129 ? 3.640 9.881 15.265 1.00 90.00 129 VAL A N 1
ATOM 1057 C CA . VAL A 1 129 ? 2.564 9.555 14.328 1.00 90.00 129 VAL A CA 1
ATOM 1058 C C . VAL A 1 129 ? 2.748 10.409 13.076 1.00 90.00 129 VAL A C 1
ATOM 1060 O O . VAL A 1 129 ? 2.983 11.613 13.170 1.00 90.00 129 VAL A O 1
ATOM 1063 N N . SER A 1 130 ? 2.659 9.795 11.895 1.00 91.00 130 SER A N 1
ATOM 1064 C CA . SER A 1 130 ? 2.746 10.533 10.635 1.00 91.00 130 SER A CA 1
ATOM 1065 C C . SER A 1 130 ? 1.576 11.521 10.503 1.00 91.00 130 SER A C 1
ATOM 1067 O O . SER A 1 130 ? 0.455 11.160 10.864 1.00 91.00 130 SER A O 1
ATOM 1069 N N . PRO A 1 131 ? 1.782 12.730 9.941 1.00 93.25 131 PRO A N 1
ATOM 1070 C CA . PRO A 1 131 ? 0.743 13.764 9.872 1.00 93.25 131 PRO A CA 1
ATOM 1071 C C . PRO A 1 131 ? -0.586 13.275 9.290 1.00 93.25 131 PRO A C 1
ATOM 1073 O O . PRO A 1 131 ? -1.632 13.475 9.900 1.00 93.25 131 PRO A O 1
ATOM 1076 N N . TRP A 1 132 ? -0.529 12.520 8.188 1.00 94.81 132 TRP A N 1
ATOM 1077 C CA . TRP A 1 132 ? -1.722 11.975 7.539 1.00 94.81 132 TRP A CA 1
ATOM 1078 C C . TRP A 1 132 ? -2.531 11.054 8.464 1.00 94.81 132 TRP A C 1
ATOM 1080 O O . TRP A 1 132 ? -3.753 11.075 8.429 1.00 94.81 132 TRP A O 1
ATOM 1090 N N . LYS A 1 133 ? -1.878 10.264 9.330 1.00 95.31 133 LYS A N 1
ATOM 1091 C CA . LYS A 1 133 ? -2.579 9.373 10.268 1.00 95.31 133 LYS A CA 1
ATOM 1092 C C . LYS A 1 133 ? -3.339 10.179 11.309 1.00 95.31 133 LYS A C 1
ATOM 1094 O O . LYS A 1 133 ? -4.457 9.817 11.644 1.00 95.31 133 LYS A O 1
ATOM 1099 N N . SER A 1 134 ? -2.743 11.260 11.809 1.00 94.12 134 SER A N 1
ATOM 1100 C CA . SER A 1 134 ? -3.399 12.158 12.761 1.00 94.12 134 SER A CA 1
ATOM 1101 C C . SER A 1 134 ? -4.593 12.872 12.129 1.00 94.12 134 SER A C 1
ATOM 1103 O O . SER A 1 134 ? -5.654 12.949 12.741 1.00 94.12 134 SER A O 1
ATOM 1105 N N . GLU A 1 135 ? -4.437 13.354 10.897 1.00 95.94 135 GLU A N 1
ATOM 1106 C CA . GLU A 1 135 ? -5.486 14.074 10.171 1.00 95.94 135 GLU A CA 1
ATOM 1107 C C . GLU A 1 135 ? -6.673 13.183 9.787 1.00 95.94 135 GLU A C 1
ATOM 1109 O O . GLU A 1 135 ? -7.811 13.644 9.784 1.00 95.94 135 GLU A O 1
ATOM 1114 N N . ARG A 1 136 ? -6.450 11.877 9.577 1.00 95.12 136 ARG A N 1
ATOM 1115 C CA . ARG A 1 136 ? -7.533 10.896 9.375 1.00 95.12 136 ARG A CA 1
ATOM 1116 C C . ARG A 1 136 ? -8.547 10.835 10.521 1.00 95.12 136 ARG A C 1
ATOM 1118 O O . ARG A 1 136 ? -9.635 10.325 10.292 1.00 95.12 136 ARG A O 1
ATOM 1125 N N . PHE A 1 137 ? -8.196 11.337 11.705 1.00 96.19 137 PHE A N 1
ATOM 1126 C CA . PHE A 1 137 ? -9.072 11.409 12.878 1.00 96.19 137 PHE A CA 1
ATOM 1127 C C . PHE A 1 137 ? -9.259 12.851 13.370 1.00 96.19 137 PHE A C 1
ATOM 1129 O O . PHE A 1 137 ? -9.461 13.074 14.567 1.00 96.19 137 PHE A O 1
ATOM 1136 N N . ALA A 1 138 ? -9.136 13.844 12.481 1.00 94.31 138 ALA A N 1
ATOM 1137 C CA . ALA A 1 138 ? -9.343 15.253 12.821 1.00 94.31 138 ALA A CA 1
ATOM 1138 C C . ALA A 1 138 ? -10.791 15.555 13.255 1.00 94.31 138 ALA A C 1
ATOM 1140 O O . ALA A 1 138 ? -11.018 16.490 14.020 1.00 94.31 138 ALA A O 1
ATOM 1141 N N . ASP A 1 139 ? -11.747 14.743 12.805 1.00 94.44 139 ASP A N 1
ATOM 1142 C CA . ASP A 1 139 ? -13.165 14.781 13.171 1.00 94.44 139 ASP A CA 1
ATOM 1143 C C . ASP A 1 139 ? -13.453 14.203 14.566 1.00 94.44 139 ASP A C 1
ATOM 1145 O O . ASP A 1 139 ? -14.490 14.503 15.158 1.00 94.44 139 ASP A O 1
ATOM 1149 N N . VAL A 1 140 ? -12.530 13.416 15.128 1.00 96.44 140 VAL A N 1
ATOM 1150 C CA . VAL A 1 140 ? -12.661 12.854 16.475 1.00 96.44 140 VAL A CA 1
ATOM 1151 C C . VAL A 1 140 ? -12.113 13.851 17.511 1.00 96.44 140 VAL A C 1
ATOM 1153 O O . VAL A 1 140 ? -10.911 14.165 17.493 1.00 96.44 140 VAL A O 1
ATOM 1156 N N . PRO A 1 141 ? -12.937 14.319 18.474 1.00 96.19 141 PRO A N 1
ATOM 1157 C CA . PRO A 1 141 ? -12.508 15.244 19.519 1.00 96.19 141 PRO A CA 1
ATOM 1158 C C . PRO A 1 141 ? -11.239 14.781 20.243 1.00 96.19 141 PRO A C 1
ATOM 1160 O O . PRO A 1 141 ? -11.115 13.618 20.626 1.00 96.19 141 PRO A O 1
ATOM 1163 N N . ALA A 1 142 ? -10.298 15.701 20.479 1.00 94.31 142 ALA A N 1
ATOM 1164 C CA . ALA A 1 142 ? -8.995 15.375 21.068 1.00 94.31 142 ALA A CA 1
ATOM 1165 C C . ALA A 1 142 ? -9.103 14.664 22.430 1.00 94.31 142 ALA A C 1
ATOM 1167 O O . ALA A 1 142 ? -8.347 13.730 22.686 1.00 94.31 142 ALA A O 1
ATOM 1168 N N . ALA A 1 143 ? -10.081 15.049 23.259 1.00 95.25 143 ALA A N 1
ATOM 1169 C CA . ALA A 1 143 ? -10.351 14.408 24.546 1.00 95.25 143 ALA A CA 1
ATOM 1170 C C . ALA A 1 143 ? -10.712 12.917 24.406 1.00 95.25 143 ALA A C 1
ATOM 1172 O O . ALA A 1 143 ? -10.301 12.110 25.230 1.00 95.25 143 ALA A O 1
ATOM 1173 N N . LEU A 1 144 ? -11.417 12.532 23.335 1.00 95.56 144 LEU A N 1
ATOM 1174 C CA . LEU A 1 144 ? -11.781 11.134 23.068 1.00 95.56 144 LEU A CA 1
ATOM 1175 C C . LEU A 1 144 ? -10.621 10.318 22.485 1.00 95.56 144 LEU A C 1
ATOM 1177 O O . LEU A 1 144 ? -10.652 9.093 22.522 1.00 95.56 144 LEU A O 1
ATOM 1181 N N . ARG A 1 145 ? -9.592 10.980 21.944 1.00 94.38 145 ARG A N 1
ATOM 1182 C CA . ARG A 1 145 ? -8.383 10.328 21.417 1.00 94.38 145 ARG A CA 1
ATOM 1183 C C . ARG A 1 145 ? -7.289 10.149 22.470 1.00 94.38 145 ARG A C 1
ATOM 1185 O O . ARG A 1 145 ? -6.278 9.505 22.191 1.00 94.38 145 ARG A O 1
ATOM 1192 N N . GLN A 1 146 ? -7.447 10.746 23.650 1.00 92.94 146 GLN A N 1
ATOM 1193 C CA . GLN A 1 146 ? -6.427 10.729 24.690 1.00 92.94 146 GLN A CA 1
ATOM 1194 C C . GLN A 1 146 ? -6.142 9.296 25.151 1.00 92.94 146 GLN A C 1
ATOM 1196 O O . GLN A 1 146 ? -7.051 8.534 25.457 1.00 92.94 146 GLN A O 1
ATOM 1201 N N . GLY A 1 147 ? -4.859 8.930 25.195 1.00 92.25 147 GLY A N 1
ATOM 1202 C CA . GLY A 1 147 ? -4.440 7.584 25.589 1.00 92.25 147 GLY A CA 1
ATOM 1203 C C . GLY A 1 147 ? -4.653 6.512 24.518 1.00 92.25 147 GLY A C 1
ATOM 1204 O O . GLY A 1 147 ? -4.340 5.361 24.776 1.00 92.25 147 GLY A O 1
ATOM 1205 N N . LEU A 1 148 ? -5.122 6.859 23.316 1.00 95.88 148 LEU A N 1
ATOM 1206 C CA . LEU A 1 148 ? -5.223 5.925 22.195 1.00 95.88 148 LEU A CA 1
ATOM 1207 C C . LEU A 1 148 ? -4.019 6.044 21.255 1.00 95.88 148 LEU A C 1
ATOM 1209 O O . LEU A 1 148 ? -3.266 7.019 21.254 1.00 95.88 148 LEU A O 1
ATOM 1213 N N . SER A 1 149 ? -3.846 5.027 20.422 1.00 96.31 149 SER A N 1
ATOM 1214 C CA . SER A 1 149 ? -2.856 4.961 19.352 1.00 96.31 149 SER A CA 1
ATOM 1215 C C . SER A 1 149 ? -3.531 4.759 17.996 1.00 96.31 149 SER A C 1
ATOM 1217 O O . SER A 1 149 ? -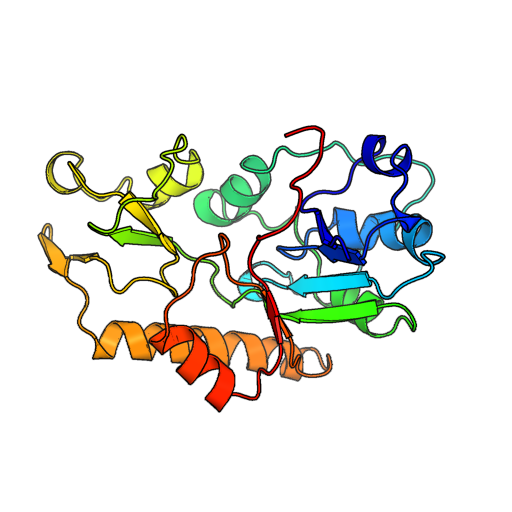4.666 4.295 17.926 1.00 96.31 149 SER A O 1
ATOM 1219 N N . ILE A 1 150 ? -2.834 5.105 16.910 1.00 97.06 150 ILE A N 1
ATOM 1220 C CA . ILE A 1 150 ? -3.317 4.902 15.538 1.00 97.06 150 ILE A CA 1
ATOM 1221 C C . ILE A 1 150 ? -2.548 3.742 14.907 1.00 97.06 150 ILE A C 1
ATOM 1223 O O . ILE A 1 150 ? -1.332 3.839 14.713 1.00 97.06 150 ILE A O 1
ATOM 1227 N N . ARG A 1 151 ? -3.251 2.654 14.588 1.00 96.62 151 ARG A N 1
ATOM 1228 C CA . ARG A 1 151 ? -2.677 1.374 14.131 1.00 96.62 151 ARG A CA 1
ATOM 1229 C C . ARG A 1 151 ? -3.422 0.841 12.902 1.00 96.62 151 ARG A C 1
ATOM 1231 O O . ARG A 1 151 ? -4.404 1.440 12.476 1.00 96.62 151 ARG A O 1
ATOM 1238 N N . SER A 1 152 ? -2.964 -0.265 12.322 1.00 97.19 152 SER A N 1
ATOM 1239 C CA . SER A 1 152 ? -3.622 -0.950 11.201 1.00 97.19 152 SER A CA 1
ATOM 1240 C C . SER A 1 152 ? -5.076 -1.312 11.519 1.00 97.19 152 SER A C 1
ATOM 1242 O O . SER A 1 152 ? -5.344 -2.028 12.488 1.00 97.19 152 SER A O 1
ATOM 1244 N N . ARG A 1 153 ? -6.014 -0.882 10.665 1.00 98.25 153 ARG A N 1
ATOM 1245 C CA . ARG A 1 153 ? -7.439 -1.243 10.782 1.00 98.25 153 ARG A CA 1
ATOM 1246 C C . ARG A 1 153 ? -7.700 -2.731 10.528 1.00 98.25 153 ARG A C 1
ATOM 1248 O O . ARG A 1 153 ? -8.715 -3.262 10.983 1.00 98.25 153 ARG A O 1
ATOM 1255 N N . LEU A 1 154 ? -6.787 -3.396 9.819 1.00 98.31 154 LEU A N 1
ATOM 1256 C CA . LEU A 1 154 ? -6.820 -4.840 9.586 1.00 98.31 154 LEU A CA 1
ATOM 1257 C C . LEU A 1 154 ? -6.310 -5.616 10.800 1.00 98.31 154 LEU A C 1
ATOM 1259 O O . LEU A 1 154 ? -6.914 -6.612 11.181 1.00 98.31 154 LEU A O 1
ATOM 1263 N N . ALA A 1 155 ? -5.224 -5.158 11.427 1.00 97.69 155 ALA A N 1
ATOM 1264 C CA . ALA A 1 155 ? -4.582 -5.897 12.513 1.00 97.69 155 ALA A CA 1
ATOM 1265 C C . ALA A 1 155 ? -5.275 -5.738 13.872 1.00 97.69 155 ALA A C 1
ATOM 1267 O O . ALA A 1 155 ? -5.131 -6.613 14.723 1.00 97.69 155 ALA A O 1
ATOM 1268 N N . PHE A 1 156 ? -6.015 -4.647 14.088 1.00 98.12 156 PHE A N 1
ATOM 1269 C CA . PHE A 1 156 ? -6.628 -4.346 15.381 1.00 98.12 156 PHE A CA 1
ATOM 1270 C C . PHE A 1 156 ? -8.115 -4.032 15.249 1.00 98.12 156 PHE A C 1
ATOM 1272 O O . PHE A 1 156 ? -8.525 -3.272 14.373 1.00 98.12 156 PHE A O 1
ATOM 1279 N N . GLN A 1 157 ? -8.912 -4.561 16.180 1.00 97.56 157 GLN A N 1
ATOM 1280 C CA . GLN A 1 157 ? -10.348 -4.301 16.283 1.00 97.56 157 GLN A CA 1
ATOM 1281 C C . GLN A 1 157 ? -10.634 -2.808 16.455 1.00 97.56 157 GLN A C 1
ATOM 1283 O O . GLN A 1 157 ? -11.360 -2.250 15.641 1.00 97.56 157 GLN A O 1
ATOM 1288 N N . GLY A 1 158 ? -9.992 -2.151 17.423 1.00 97.62 158 GLY A N 1
ATOM 1289 C CA . GLY A 1 158 ? -10.025 -0.698 17.584 1.00 97.62 158 GLY A CA 1
ATOM 1290 C C . GLY A 1 158 ? -11.411 -0.110 17.865 1.00 97.62 158 GLY A C 1
ATOM 1291 O O . GLY A 1 158 ? -12.356 -0.810 18.233 1.00 97.62 158 GLY A O 1
ATOM 1292 N N . PHE A 1 159 ? -11.508 1.205 17.694 1.00 97.94 159 PHE A N 1
ATOM 1293 C CA . PHE A 1 159 ? -12.693 2.000 17.989 1.00 97.94 159 PHE A CA 1
ATOM 1294 C C . PHE A 1 159 ? -13.235 2.696 16.738 1.00 97.94 159 PHE A C 1
ATOM 1296 O O . PHE A 1 159 ? -12.476 3.124 15.866 1.00 97.94 159 PHE A O 1
ATOM 1303 N N . GLU A 1 160 ? -14.553 2.857 16.688 1.00 95.44 160 GLU A N 1
ATOM 1304 C CA . GLU A 1 160 ? -15.270 3.623 15.673 1.00 95.44 160 GLU A CA 1
ATOM 1305 C C . GLU A 1 160 ? -15.913 4.853 16.304 1.00 95.44 160 GLU A C 1
ATOM 1307 O O . GLU A 1 160 ? -16.433 4.803 17.422 1.00 95.44 160 GLU A O 1
ATOM 1312 N N . PHE A 1 161 ? -15.842 5.971 15.586 1.00 95.50 161 PHE A N 1
ATOM 1313 C CA . PHE A 1 161 ? -16.468 7.220 15.982 1.00 95.50 161 PHE A CA 1
ATOM 1314 C C . PHE A 1 161 ? -17.744 7.417 15.167 1.00 95.50 161 PHE A C 1
ATOM 1316 O O . PHE A 1 161 ? -17.696 7.458 13.939 1.00 95.50 161 PHE A O 1
ATOM 1323 N N . ALA A 1 162 ? -18.879 7.510 15.851 1.00 93.31 162 ALA A N 1
ATOM 1324 C CA . ALA A 1 162 ? -20.176 7.772 15.245 1.00 93.31 162 ALA A CA 1
ATOM 1325 C C . ALA A 1 162 ? -21.055 8.530 16.241 1.00 93.31 162 ALA A C 1
ATOM 1327 O O . ALA A 1 162 ? -21.001 8.266 17.442 1.00 93.31 162 ALA A O 1
ATOM 1328 N N . GLU A 1 163 ? -21.849 9.480 15.744 1.00 92.19 163 GLU A N 1
ATOM 1329 C CA . GLU A 1 163 ? -22.828 10.225 16.556 1.00 92.19 163 GLU A CA 1
ATOM 1330 C C . GLU A 1 163 ? -22.205 10.885 17.805 1.00 92.19 163 GLU A C 1
ATOM 1332 O O . GLU A 1 163 ? -22.784 10.908 18.888 1.00 92.19 163 GLU A O 1
ATOM 1337 N N . GLY A 1 164 ? -20.976 11.398 17.675 1.00 92.88 164 GLY A N 1
ATOM 1338 C CA . GLY A 1 164 ? -20.258 12.046 18.777 1.00 92.88 164 GLY A CA 1
ATOM 1339 C C . GLY A 1 164 ? -19.674 11.086 19.821 1.00 92.88 164 GLY A C 1
ATOM 1340 O O . GLY A 1 164 ? -19.066 11.546 20.788 1.00 92.88 164 GLY A O 1
ATOM 1341 N N . ARG A 1 165 ? -19.806 9.767 19.634 1.00 93.88 165 ARG A N 1
ATOM 1342 C CA . ARG A 1 165 ? -19.299 8.745 20.554 1.00 93.88 165 ARG A CA 1
ATOM 1343 C C . ARG A 1 165 ? -18.214 7.900 19.903 1.00 93.88 165 ARG A C 1
ATOM 1345 O O . ARG A 1 165 ? -18.360 7.433 18.779 1.00 93.88 165 ARG A O 1
ATOM 1352 N N . LEU A 1 166 ? -17.148 7.652 20.658 1.00 95.75 166 LEU A N 1
ATOM 1353 C CA . LEU A 1 166 ? -16.148 6.647 20.323 1.00 95.75 166 LEU A CA 1
ATOM 1354 C C . LEU A 1 166 ? -16.518 5.330 21.020 1.00 95.75 166 LEU A C 1
ATOM 1356 O O . LEU A 1 166 ? -16.666 5.301 22.242 1.00 95.75 166 LEU A O 1
ATOM 1360 N N . ALA A 1 167 ? -16.704 4.255 20.258 1.00 96.06 167 ALA A N 1
ATOM 1361 C CA . ALA A 1 167 ? -17.107 2.951 20.779 1.00 96.06 167 ALA A CA 1
ATOM 1362 C C . ALA A 1 167 ? -16.220 1.832 20.214 1.00 96.06 167 ALA A C 1
ATOM 1364 O O . ALA A 1 167 ? -15.773 1.943 19.072 1.00 96.06 167 ALA A O 1
ATOM 1365 N N . PRO A 1 168 ? -15.956 0.752 20.973 1.00 96.81 168 PRO A N 1
ATOM 1366 C CA . PRO A 1 168 ? -15.255 -0.407 20.433 1.00 96.81 168 PRO A CA 1
ATOM 1367 C C . PRO A 1 168 ? -15.999 -0.957 19.211 1.00 96.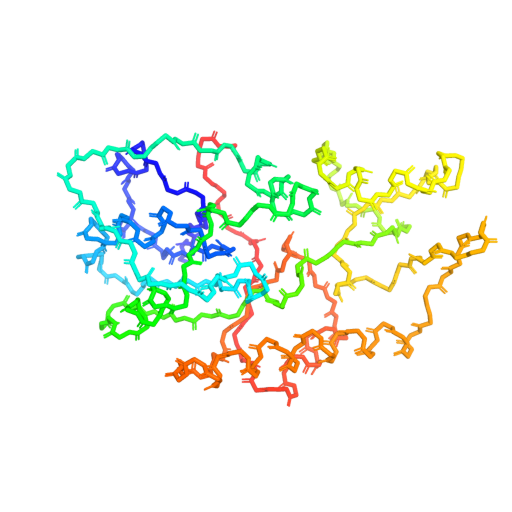81 168 PRO A C 1
ATOM 1369 O O . PRO A 1 168 ? -17.209 -1.187 19.273 1.00 96.81 168 PRO A O 1
ATOM 1372 N N . ARG A 1 169 ? -15.280 -1.188 18.109 1.00 96.94 169 ARG A N 1
ATOM 1373 C CA . ARG A 1 169 ? -15.824 -1.909 16.949 1.00 96.94 169 ARG A CA 1
ATOM 1374 C C . ARG A 1 169 ? -16.167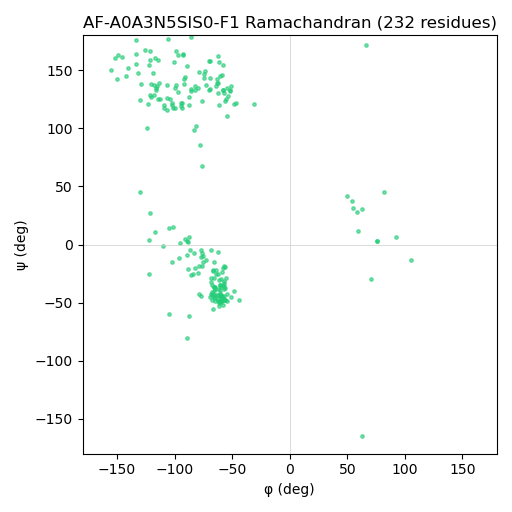 -3.330 17.391 1.00 96.94 169 ARG A C 1
ATOM 1376 O O . ARG A 1 169 ? -15.385 -3.908 18.132 1.00 96.94 169 ARG A O 1
ATOM 1383 N N . SER A 1 170 ? -17.284 -3.923 16.968 1.00 9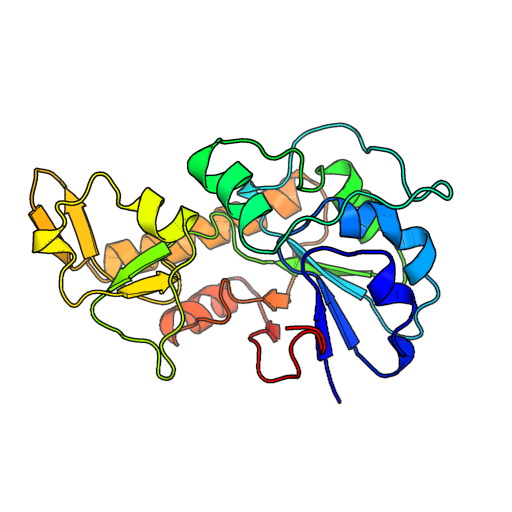7.00 170 SER A N 1
ATOM 1384 C CA . SER A 1 170 ? -17.560 -5.336 17.293 1.00 97.00 170 SER A CA 1
ATOM 1385 C C . SER A 1 170 ? -16.602 -6.283 16.557 1.00 97.00 170 SER A C 1
ATOM 1387 O O . SER A 1 170 ? -16.039 -5.917 15.521 1.00 97.00 170 SER A O 1
ATOM 1389 N N . GLU A 1 171 ? -16.419 -7.508 17.065 1.00 96.88 171 GLU A N 1
ATOM 1390 C CA . GLU A 1 171 ? -15.598 -8.519 16.378 1.00 96.88 171 GLU A CA 1
ATOM 1391 C C . GLU A 1 171 ? -16.160 -8.810 14.978 1.00 96.88 171 GLU A C 1
ATOM 1393 O O . GLU A 1 171 ? -15.411 -8.760 14.006 1.00 96.88 171 GLU A O 1
ATOM 1398 N N . ASP A 1 172 ? -17.481 -8.963 14.840 1.00 98.00 172 ASP A N 1
ATOM 1399 C CA . ASP A 1 172 ? -18.136 -9.194 13.544 1.00 98.00 172 ASP A CA 1
ATOM 1400 C C . ASP A 1 172 ? -17.845 -8.085 12.526 1.00 98.00 172 ASP A C 1
ATOM 1402 O O . ASP A 1 172 ? -17.500 -8.366 11.380 1.00 98.00 172 ASP A O 1
ATOM 1406 N N . ARG A 1 173 ? -17.920 -6.813 12.944 1.00 97.94 173 ARG A N 1
ATOM 1407 C CA . ARG A 1 173 ? -17.605 -5.663 12.079 1.00 97.94 173 ARG A CA 1
ATOM 1408 C C . ARG A 1 173 ? -16.136 -5.629 11.685 1.00 97.94 173 ARG A C 1
ATOM 1410 O O . ARG A 1 173 ? -15.799 -5.228 10.570 1.00 97.94 173 ARG A O 1
ATOM 1417 N N . TRP A 1 174 ? -15.247 -6.022 12.591 1.00 98.31 174 TRP A N 1
ATOM 1418 C CA . TRP A 1 174 ? -13.828 -6.121 12.279 1.00 98.31 174 TRP A CA 1
ATOM 1419 C C . TRP A 1 174 ? -13.551 -7.240 11.272 1.00 98.31 174 TRP A C 1
ATOM 1421 O O . TRP A 1 174 ? -12.893 -6.991 10.262 1.00 98.31 174 TRP A O 1
ATOM 1431 N N . MET A 1 175 ? -14.106 -8.432 11.492 1.00 98.56 175 MET A N 1
ATOM 1432 C CA . MET A 1 175 ? -13.944 -9.573 10.591 1.00 98.56 175 MET A CA 1
ATOM 1433 C C . MET A 1 175 ? -14.585 -9.318 9.219 1.00 98.56 175 MET A C 1
ATOM 1435 O O . MET A 1 175 ? -13.989 -9.654 8.196 1.00 98.56 175 MET A O 1
ATOM 1439 N N . GLU A 1 176 ? -15.743 -8.652 9.172 1.00 98.50 176 GLU A N 1
ATOM 1440 C CA . GLU A 1 176 ? -16.367 -8.171 7.933 1.00 98.50 176 GLU A CA 1
ATOM 1441 C C . GLU A 1 176 ? -15.458 -7.194 7.180 1.00 98.50 176 GLU A C 1
ATOM 1443 O O . GLU A 1 176 ? -15.311 -7.312 5.964 1.00 98.50 176 GLU A O 1
ATOM 1448 N N . PHE A 1 177 ? -14.815 -6.258 7.886 1.00 98.62 177 PHE A N 1
ATOM 1449 C CA . PHE A 1 177 ? -13.874 -5.327 7.268 1.00 98.62 177 PHE A CA 1
ATOM 1450 C C . PHE A 1 177 ? -12.667 -6.053 6.659 1.00 98.62 177 PHE A C 1
ATOM 1452 O O . PHE A 1 177 ? -12.323 -5.771 5.514 1.00 98.62 177 PHE A O 1
ATOM 1459 N N . ILE A 1 178 ? -12.050 -6.997 7.385 1.00 98.75 178 ILE A N 1
ATOM 1460 C CA . ILE A 1 178 ? -10.907 -7.773 6.868 1.00 98.75 178 ILE A CA 1
ATOM 1461 C C . ILE A 1 178 ? -11.316 -8.550 5.616 1.00 98.75 178 ILE A C 1
ATOM 1463 O O . ILE A 1 178 ? -10.620 -8.502 4.600 1.00 98.75 178 ILE A O 1
ATOM 1467 N N . ARG A 1 179 ? -12.450 -9.255 5.682 1.00 98.81 179 ARG A N 1
ATOM 1468 C CA . ARG A 1 179 ? -12.967 -10.037 4.559 1.00 98.81 179 ARG A CA 1
ATOM 1469 C C . ARG A 1 179 ? -13.222 -9.144 3.345 1.00 98.81 179 ARG A C 1
ATOM 1471 O O . ARG A 1 179 ? -12.723 -9.446 2.269 1.00 98.81 179 ARG A O 1
ATOM 1478 N N . ARG A 1 180 ? -13.917 -8.015 3.525 1.00 98.81 180 ARG A N 1
ATOM 1479 C CA . ARG A 1 180 ? -14.218 -7.071 2.438 1.00 98.81 180 ARG A CA 1
ATOM 1480 C C . ARG A 1 180 ? -12.957 -6.470 1.816 1.00 98.81 180 ARG A C 1
ATOM 1482 O O . ARG A 1 180 ? -12.891 -6.347 0.598 1.00 98.81 180 ARG A O 1
ATOM 1489 N N . ASP A 1 181 ? -11.980 -6.072 2.630 1.00 98.88 181 ASP A N 1
ATOM 1490 C CA . ASP A 1 181 ? -10.691 -5.573 2.135 1.00 98.88 181 ASP A CA 1
ATOM 1491 C C . ASP A 1 181 ? -9.990 -6.634 1.275 1.00 98.88 181 ASP A C 1
ATOM 1493 O O . ASP A 1 181 ? -9.556 -6.346 0.161 1.00 98.88 181 ASP A O 1
ATOM 1497 N N . THR A 1 182 ? -9.980 -7.882 1.751 1.00 98.81 182 THR A N 1
ATOM 1498 C CA . THR A 1 182 ? -9.361 -9.016 1.056 1.00 98.81 182 THR A CA 1
ATOM 1499 C C . THR A 1 182 ? -10.077 -9.328 -0.261 1.00 98.81 182 THR A C 1
ATOM 1501 O O . THR A 1 182 ? -9.428 -9.412 -1.300 1.00 98.81 182 THR A O 1
ATOM 1504 N N . GLU A 1 183 ? -11.409 -9.427 -0.252 1.00 98.75 183 GLU A N 1
ATOM 1505 C CA . GLU A 1 183 ? -12.231 -9.659 -1.448 1.00 98.75 183 GLU A CA 1
ATOM 1506 C C . GLU A 1 183 ? -11.987 -8.580 -2.509 1.00 98.75 183 GLU A C 1
ATOM 1508 O O . GLU A 1 183 ? -11.734 -8.894 -3.669 1.00 98.75 183 GLU A O 1
ATOM 1513 N N . LEU A 1 184 ? -12.006 -7.300 -2.123 1.00 98.88 184 LEU A N 1
ATOM 1514 C CA . LEU A 1 184 ? -11.749 -6.198 -3.054 1.00 98.88 184 LEU A CA 1
ATOM 1515 C C . LEU A 1 184 ? -10.316 -6.215 -3.593 1.00 98.88 184 LEU A C 1
ATOM 1517 O O . LEU A 1 184 ? -10.109 -5.918 -4.770 1.00 98.88 184 LEU A O 1
ATOM 1521 N N . CYS A 1 185 ? -9.343 -6.593 -2.762 1.00 98.75 185 CYS A N 1
ATOM 1522 C CA . CYS A 1 185 ? -7.953 -6.739 -3.173 1.00 98.75 185 CYS A CA 1
ATOM 1523 C C . CYS A 1 185 ? -7.802 -7.813 -4.260 1.00 98.75 185 CYS A C 1
ATOM 1525 O O . CYS A 1 185 ? -7.229 -7.542 -5.315 1.00 98.75 185 CYS A O 1
ATOM 1527 N N . LEU A 1 186 ? -8.359 -9.008 -4.045 1.00 98.69 186 LEU A N 1
ATOM 1528 C CA . LEU A 1 186 ? -8.279 -10.107 -5.012 1.00 98.69 186 LEU A CA 1
ATOM 1529 C C . LEU A 1 186 ? -9.073 -9.811 -6.288 1.00 98.69 186 LEU A C 1
ATOM 1531 O O . LEU A 1 186 ? -8.543 -9.976 -7.387 1.00 98.69 186 LEU A O 1
ATOM 1535 N N . ASN A 1 187 ? -10.289 -9.274 -6.149 1.00 98.62 187 ASN A N 1
ATOM 1536 C CA . ASN A 1 187 ? -11.125 -8.872 -7.282 1.00 98.62 187 ASN A CA 1
ATOM 1537 C C . ASN A 1 187 ? -10.422 -7.839 -8.172 1.00 98.62 187 ASN A C 1
ATOM 1539 O O . ASN A 1 187 ? -10.602 -7.847 -9.391 1.00 98.62 187 ASN A O 1
ATOM 1543 N N . TRP A 1 188 ? -9.615 -6.946 -7.589 1.00 98.75 188 TRP A N 1
ATOM 1544 C CA . TRP A 1 188 ? -8.810 -6.003 -8.359 1.00 98.75 188 TRP A CA 1
ATOM 1545 C C . TRP A 1 188 ? -7.787 -6.735 -9.243 1.00 98.75 188 TRP A C 1
ATOM 1547 O O . TRP A 1 188 ? -7.739 -6.484 -10.448 1.00 98.75 188 TRP A O 1
ATOM 1557 N N . PHE A 1 189 ? -7.023 -7.690 -8.698 1.00 98.62 189 PHE A N 1
ATOM 1558 C CA . PHE A 1 189 ? -6.056 -8.463 -9.493 1.00 98.62 189 PHE A CA 1
ATOM 1559 C C . PHE A 1 189 ? -6.735 -9.229 -10.634 1.00 98.62 189 PHE A C 1
ATOM 1561 O O . PHE A 1 189 ? -6.280 -9.155 -11.779 1.00 98.62 189 PHE A O 1
ATOM 1568 N N . GLU A 1 190 ? -7.859 -9.889 -10.348 1.00 98.06 190 GLU A N 1
ATOM 1569 C CA . GLU A 1 190 ? -8.646 -10.609 -11.354 1.00 98.06 190 GLU A CA 1
ATOM 1570 C C . GLU A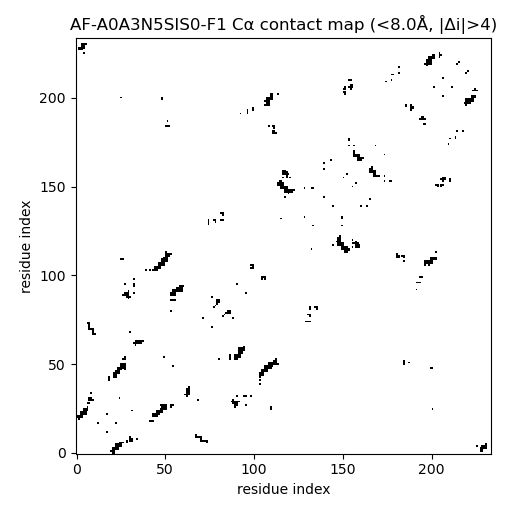 1 190 ? -9.145 -9.678 -12.465 1.00 98.06 190 GLU A C 1
ATOM 1572 O O . GLU A 1 190 ? -8.932 -9.948 -13.652 1.00 98.06 190 GLU A O 1
ATOM 1577 N N . ARG A 1 191 ? -9.745 -8.537 -12.097 1.00 98.00 191 ARG A N 1
ATOM 1578 C CA . ARG A 1 191 ? -10.250 -7.531 -13.044 1.00 98.00 191 ARG A CA 1
ATOM 1579 C C . ARG A 1 191 ? -9.154 -7.021 -13.979 1.00 98.00 191 ARG A C 1
ATOM 1581 O O . ARG A 1 191 ? -9.412 -6.815 -15.166 1.00 98.00 191 ARG A O 1
ATOM 1588 N N . HIS A 1 192 ? -7.940 -6.840 -13.465 1.00 98.06 192 HIS A N 1
ATOM 1589 C CA . HIS A 1 192 ? -6.789 -6.369 -14.239 1.00 98.06 192 HIS A CA 1
ATOM 1590 C C . HIS A 1 192 ? -6.000 -7.489 -14.926 1.00 98.06 192 HIS A C 1
ATOM 1592 O O . HIS A 1 192 ? -4.980 -7.212 -15.560 1.00 98.06 192 HIS A O 1
ATOM 1598 N N . ARG A 1 193 ? -6.498 -8.735 -14.875 1.00 97.12 193 ARG A N 1
ATOM 1599 C CA . ARG A 1 193 ? -5.873 -9.928 -15.472 1.00 97.12 193 ARG A CA 1
ATOM 1600 C C . ARG A 1 193 ? -4.437 -10.144 -14.993 1.00 97.12 193 ARG A C 1
ATOM 1602 O O . ARG A 1 193 ? -3.599 -10.665 -15.725 1.00 97.12 193 ARG A O 1
ATOM 1609 N N . ILE A 1 194 ? -4.161 -9.739 -13.761 1.00 97.69 194 ILE A N 1
ATOM 1610 C CA . ILE A 1 194 ? -2.911 -10.028 -13.073 1.00 97.69 194 ILE A CA 1
ATOM 1611 C C . ILE A 1 194 ? -3.138 -11.317 -12.290 1.00 97.69 194 ILE A C 1
ATOM 1613 O O . ILE A 1 194 ? -4.195 -11.514 -11.691 1.00 97.69 194 ILE A O 1
ATOM 1617 N N . ARG A 1 195 ? -2.154 -12.220 -12.306 1.00 96.56 195 ARG A N 1
ATOM 1618 C CA . ARG A 1 195 ? -2.235 -13.462 -11.534 1.00 96.56 195 ARG A CA 1
ATOM 1619 C C . ARG A 1 195 ? -2.528 -13.134 -10.069 1.00 96.56 195 ARG A C 1
ATOM 1621 O O . ARG A 1 195 ? -1.799 -12.356 -9.459 1.00 96.56 195 ARG A O 1
ATOM 1628 N N . VAL A 1 196 ? -3.560 -13.772 -9.521 1.00 96.25 196 VAL A N 1
ATOM 1629 C CA . VAL A 1 196 ? -3.939 -13.622 -8.115 1.00 96.25 196 VAL A CA 1
ATOM 1630 C C . VAL A 1 196 ? -2.738 -13.983 -7.224 1.00 96.25 196 VAL A C 1
ATOM 1632 O O . VAL A 1 196 ? -2.181 -15.078 -7.384 1.00 96.25 196 VAL A O 1
ATOM 1635 N N . PRO A 1 197 ? -2.288 -13.071 -6.343 1.00 97.12 197 PRO A N 1
ATOM 1636 C CA . PRO A 1 197 ? -1.100 -13.291 -5.530 1.00 97.12 197 PRO A CA 1
ATOM 1637 C C . PRO A 1 197 ? -1.359 -14.292 -4.402 1.00 97.12 197 PRO A C 1
ATOM 1639 O O . PRO A 1 197 ? -2.446 -14.354 -3.841 1.00 97.12 197 PRO A O 1
ATOM 1642 N N . ASP A 1 198 ? -0.318 -15.029 -4.018 1.00 97.31 198 ASP A N 1
ATOM 1643 C CA . ASP A 1 198 ? -0.294 -15.903 -2.836 1.00 97.31 198 ASP A CA 1
ATOM 1644 C C . ASP A 1 198 ? 0.623 -15.376 -1.717 1.00 97.31 198 ASP A C 1
ATOM 1646 O O . ASP A 1 198 ? 0.715 -15.983 -0.647 1.00 97.31 198 ASP A O 1
ATOM 1650 N N . ALA A 1 199 ? 1.280 -14.238 -1.954 1.00 97.75 199 ALA A N 1
ATOM 1651 C CA . ALA A 1 199 ? 2.088 -13.509 -0.989 1.00 97.75 199 ALA A CA 1
ATOM 1652 C C . ALA A 1 199 ? 1.373 -12.233 -0.533 1.00 97.75 199 ALA A C 1
ATOM 1654 O O . ALA A 1 199 ? 0.832 -11.487 -1.353 1.00 97.75 199 ALA A O 1
ATOM 1655 N N . TYR A 1 200 ? 1.426 -11.961 0.768 1.00 98.25 200 TYR A N 1
ATOM 1656 C CA . TYR A 1 200 ? 0.796 -10.811 1.404 1.00 98.25 200 TYR A CA 1
ATOM 1657 C C . TYR A 1 200 ? 1.793 -10.076 2.301 1.00 98.25 200 TYR A C 1
ATOM 1659 O O . TYR A 1 200 ? 2.354 -10.672 3.221 1.00 98.25 200 TYR A O 1
ATOM 1667 N N . CYS A 1 201 ? 1.991 -8.777 2.079 1.00 97.44 201 CYS A N 1
ATOM 1668 C CA . CYS A 1 201 ? 2.722 -7.915 3.005 1.00 97.44 201 CYS A CA 1
ATOM 1669 C C . CYS A 1 201 ? 1.736 -7.167 3.900 1.00 97.44 201 CYS A C 1
ATOM 1671 O O . CYS A 1 201 ? 0.762 -6.591 3.417 1.00 97.44 201 CYS A O 1
ATOM 1673 N N . PHE A 1 202 ? 1.960 -7.178 5.212 1.00 97.50 202 PHE A N 1
ATOM 1674 C CA . PHE A 1 202 ? 1.067 -6.538 6.169 1.00 97.50 202 PHE A CA 1
ATOM 1675 C C . PHE A 1 202 ? 1.245 -5.016 6.176 1.00 97.50 202 PHE A C 1
ATOM 1677 O O . PHE A 1 202 ? 2.347 -4.549 6.489 1.00 97.50 202 PHE A O 1
ATOM 1684 N N . PRO A 1 203 ? 0.176 -4.226 5.949 1.00 95.56 203 PRO A N 1
ATOM 1685 C CA . PRO A 1 203 ? 0.233 -2.779 6.114 1.00 95.56 203 PRO A CA 1
ATOM 1686 C C . PRO A 1 203 ? 0.795 -2.397 7.481 1.00 95.56 203 PRO A C 1
ATOM 1688 O O . PRO A 1 203 ? 0.419 -2.950 8.521 1.00 95.56 203 PRO A O 1
ATOM 1691 N N . PHE A 1 204 ? 1.736 -1.456 7.471 1.00 93.12 204 PHE A N 1
ATOM 1692 C CA . PHE A 1 204 ? 2.454 -0.981 8.657 1.00 93.12 204 PHE A CA 1
ATOM 1693 C C . PHE A 1 204 ? 3.246 -2.055 9.423 1.00 93.12 204 PHE A C 1
ATOM 1695 O O . PHE A 1 204 ? 3.770 -1.756 10.498 1.00 93.12 204 PHE A O 1
ATOM 1702 N N . ASN A 1 205 ? 3.423 -3.256 8.860 1.00 93.00 205 ASN A N 1
ATOM 1703 C CA . ASN A 1 205 ? 4.029 -4.427 9.504 1.00 93.00 205 ASN A CA 1
ATOM 1704 C C . ASN A 1 205 ? 3.241 -4.937 10.719 1.00 93.00 205 ASN A C 1
ATOM 1706 O O . ASN A 1 205 ? 3.819 -5.460 11.674 1.00 93.00 205 ASN A O 1
ATOM 1710 N N . GLU A 1 206 ? 1.924 -4.751 10.702 1.00 94.75 206 GLU A N 1
ATOM 1711 C CA . GLU A 1 206 ? 1.037 -5.084 11.811 1.00 94.75 206 GLU A CA 1
ATOM 1712 C C . GLU A 1 206 ? 0.053 -6.173 11.407 1.00 94.75 206 GLU A C 1
ATOM 1714 O O . GLU A 1 206 ? -0.582 -6.095 10.358 1.00 94.75 206 GLU A O 1
ATOM 1719 N N . TYR A 1 207 ? -0.087 -7.182 12.264 1.00 96.50 207 TYR A N 1
ATOM 1720 C CA . TYR A 1 207 ? -0.929 -8.343 12.011 1.00 96.50 207 TYR A CA 1
ATOM 1721 C C . TYR A 1 207 ? -1.510 -8.908 13.309 1.00 96.50 207 TYR A C 1
ATOM 1723 O O . TYR A 1 207 ? -1.016 -8.632 14.405 1.00 96.50 207 TYR A O 1
ATOM 1731 N N . SER A 1 208 ? -2.548 -9.728 13.165 1.00 95.81 208 SER A N 1
ATOM 1732 C CA . SER A 1 208 ? -3.164 -10.526 14.227 1.00 95.81 208 SER A CA 1
ATOM 1733 C C . SER A 1 208 ? -3.378 -11.959 13.738 1.00 95.81 208 SER A C 1
ATOM 1735 O O . SER A 1 208 ? -3.339 -12.212 12.533 1.00 95.81 208 SER A O 1
ATOM 1737 N N . SER A 1 209 ? -3.614 -12.901 14.656 1.00 95.69 209 SER A N 1
ATOM 1738 C CA . SER A 1 209 ? -3.973 -14.281 14.289 1.00 95.69 209 SER A CA 1
ATOM 1739 C C . SER A 1 209 ? -5.239 -14.315 13.435 1.00 95.69 209 SER A C 1
ATOM 1741 O O . SER A 1 209 ? -5.230 -14.906 12.367 1.00 95.69 209 SER A O 1
ATOM 1743 N N . ARG A 1 210 ? -6.276 -13.566 13.834 1.00 96.44 210 ARG A N 1
ATOM 1744 C CA . ARG A 1 210 ? -7.530 -13.426 13.077 1.00 96.44 210 ARG A CA 1
ATOM 1745 C C . ARG A 1 210 ? -7.309 -12.967 11.633 1.00 96.44 210 ARG A C 1
ATOM 1747 O O . ARG A 1 210 ? -7.936 -13.501 10.723 1.00 96.44 210 ARG A O 1
ATOM 1754 N N . LEU A 1 211 ? -6.420 -11.992 11.421 1.00 98.00 211 LEU A N 1
ATOM 1755 C CA . LEU A 1 211 ? -6.071 -11.519 10.082 1.00 98.00 211 LEU A CA 1
ATOM 1756 C C . LEU A 1 211 ? -5.349 -12.605 9.273 1.00 98.00 211 LEU A C 1
ATOM 1758 O O . LEU A 1 211 ? -5.694 -12.817 8.116 1.00 98.00 211 LEU A O 1
ATOM 1762 N N . ILE A 1 212 ? -4.376 -13.297 9.872 1.00 97.94 212 ILE A N 1
ATOM 1763 C CA . ILE A 1 212 ? -3.651 -14.395 9.214 1.00 97.94 212 ILE A CA 1
ATOM 1764 C C . ILE A 1 212 ? -4.614 -15.515 8.814 1.00 97.94 212 ILE A C 1
ATOM 1766 O O . ILE A 1 212 ? -4.586 -15.939 7.663 1.00 97.94 212 ILE A O 1
ATOM 1770 N N . ASP A 1 213 ? -5.481 -15.953 9.729 1.00 97.62 213 ASP A N 1
ATOM 1771 C CA . ASP A 1 213 ? -6.441 -17.035 9.489 1.00 97.62 213 ASP A CA 1
ATOM 1772 C C . ASP A 1 213 ? -7.397 -16.677 8.343 1.00 97.62 213 ASP A C 1
ATOM 1774 O O . ASP A 1 213 ? -7.641 -17.489 7.449 1.00 97.62 213 ASP A O 1
ATOM 1778 N N . MET A 1 214 ? -7.888 -15.431 8.325 1.00 98.44 214 MET A N 1
ATOM 1779 C CA . MET A 1 214 ? -8.721 -14.926 7.236 1.00 98.44 214 MET A CA 1
ATOM 1780 C C . MET A 1 214 ? -7.956 -14.939 5.909 1.00 98.44 214 MET A C 1
ATOM 1782 O O . MET A 1 214 ? -8.420 -15.551 4.955 1.00 98.44 214 MET A O 1
ATOM 1786 N N . LEU A 1 215 ? -6.765 -14.341 5.837 1.00 98.38 215 LEU A N 1
ATOM 1787 C CA . LEU A 1 215 ? -5.972 -14.311 4.601 1.00 98.38 215 LEU A CA 1
ATOM 1788 C C . LEU A 1 215 ? -5.610 -15.725 4.108 1.00 98.38 215 LEU A C 1
ATOM 1790 O O . LEU A 1 215 ? -5.686 -16.000 2.911 1.00 98.38 215 LEU A O 1
ATOM 1794 N N . ALA A 1 216 ? -5.279 -16.646 5.014 1.00 98.25 216 ALA A N 1
ATOM 1795 C CA . ALA A 1 216 ? -5.010 -18.039 4.671 1.00 98.25 216 ALA A CA 1
ATOM 1796 C C . ALA A 1 216 ? -6.241 -18.727 4.055 1.00 98.25 216 ALA A C 1
ATOM 1798 O O . ALA A 1 216 ? -6.100 -19.468 3.082 1.00 98.25 216 ALA A O 1
ATOM 1799 N N . SER A 1 217 ? -7.452 -18.429 4.546 1.00 98.38 217 SER A N 1
ATOM 1800 C CA . SER A 1 217 ? -8.696 -18.951 3.954 1.00 98.38 217 SER A CA 1
ATOM 1801 C C . SER A 1 217 ? -8.948 -18.458 2.519 1.00 98.38 217 SER A C 1
ATOM 1803 O O . SER A 1 217 ? -9.626 -19.135 1.751 1.00 98.38 217 SER A O 1
ATOM 1805 N N . PHE A 1 218 ? -8.340 -17.331 2.134 1.00 98.44 218 PHE A N 1
ATOM 1806 C CA . PHE A 1 218 ? -8.356 -16.772 0.777 1.00 98.44 218 PHE A CA 1
ATOM 1807 C C . PHE A 1 218 ? -7.184 -17.246 -0.107 1.00 98.44 218 PHE A C 1
ATOM 1809 O O . PHE A 1 218 ? -7.043 -16.795 -1.241 1.00 98.44 218 PHE A O 1
ATOM 1816 N N . GLY A 1 219 ? -6.345 -18.168 0.378 1.00 97.69 219 GLY A N 1
ATOM 1817 C CA . GLY A 1 219 ? -5.266 -18.779 -0.407 1.00 97.69 219 GLY A CA 1
ATOM 1818 C C . GLY A 1 219 ? -3.904 -18.086 -0.307 1.00 97.69 219 GLY A C 1
ATOM 1819 O O . GLY A 1 219 ? -2.965 -18.504 -0.993 1.00 97.69 219 GLY A O 1
ATOM 1820 N N . PHE A 1 220 ? -3.749 -17.081 0.562 1.00 97.88 220 PHE A N 1
ATOM 1821 C CA . PHE A 1 220 ? -2.428 -16.539 0.888 1.00 97.88 220 PHE A CA 1
ATOM 1822 C C . PHE A 1 220 ? -1.608 -17.560 1.683 1.00 97.88 220 PHE A C 1
ATOM 1824 O O . PHE A 1 220 ? -2.091 -18.173 2.634 1.00 97.88 220 PHE A O 1
ATOM 1831 N N . ARG A 1 221 ? -0.348 -17.745 1.287 1.00 96.25 221 ARG A N 1
ATOM 1832 C CA . ARG A 1 221 ? 0.571 -18.750 1.850 1.00 96.25 221 ARG A CA 1
ATOM 1833 C C . ARG A 1 221 ? 1.848 -18.140 2.405 1.00 96.25 221 ARG A C 1
ATOM 1835 O O . ARG A 1 221 ? 2.472 -18.726 3.286 1.00 96.25 221 ARG A O 1
ATOM 1842 N N . GLU A 1 222 ? 2.236 -16.974 1.901 1.00 95.69 222 GLU A N 1
ATOM 1843 C CA . GLU A 1 222 ? 3.444 -16.276 2.325 1.00 95.69 222 GLU A CA 1
ATOM 1844 C C . GLU A 1 222 ? 3.089 -14.921 2.927 1.00 95.69 222 GLU A C 1
ATOM 1846 O O . GLU A 1 222 ? 2.385 -14.119 2.316 1.00 95.69 222 GLU A O 1
ATOM 1851 N N . PHE A 1 223 ? 3.602 -14.660 4.126 1.00 95.00 223 PHE A N 1
ATOM 1852 C CA . PHE A 1 223 ? 3.284 -13.462 4.890 1.00 95.00 223 PHE A CA 1
ATOM 1853 C C . PHE A 1 223 ? 4.546 -12.665 5.197 1.00 95.00 223 PHE A C 1
ATOM 1855 O O . PHE A 1 223 ? 5.513 -13.192 5.752 1.00 95.00 223 PHE A O 1
ATOM 1862 N N . TYR A 1 224 ? 4.511 -11.376 4.876 1.00 93.06 224 TYR A N 1
ATOM 1863 C CA . TYR A 1 224 ? 5.622 -10.453 5.035 1.00 93.06 224 TYR A CA 1
ATOM 1864 C C . TYR A 1 224 ? 5.263 -9.390 6.074 1.00 93.06 224 TYR A C 1
ATOM 1866 O O . TYR A 1 224 ? 4.251 -8.701 5.982 1.00 93.06 224 TYR A O 1
ATOM 1874 N N . ALA A 1 225 ? 6.115 -9.260 7.084 1.00 88.75 225 ALA A N 1
ATOM 1875 C CA . ALA A 1 225 ? 6.165 -8.133 8.004 1.00 88.75 225 ALA A CA 1
ATOM 1876 C C . ALA A 1 225 ? 7.635 -7.860 8.305 1.00 88.75 225 ALA A C 1
ATOM 1878 O O . ALA A 1 225 ? 8.436 -8.792 8.419 1.00 88.75 225 ALA A O 1
ATOM 1879 N N . ALA A 1 226 ? 7.995 -6.594 8.479 1.00 72.69 226 ALA A N 1
ATOM 1880 C CA . ALA A 1 226 ? 9.355 -6.194 8.791 1.00 72.69 226 ALA A CA 1
ATOM 1881 C C . ALA A 1 226 ? 9.878 -6.922 10.041 1.00 72.69 226 ALA A C 1
ATOM 1883 O O . ALA A 1 226 ? 9.479 -6.639 11.174 1.00 72.69 226 ALA A O 1
ATOM 1884 N N . ARG A 1 227 ? 10.839 -7.824 9.819 1.00 55.81 227 ARG A N 1
ATOM 1885 C CA . ARG A 1 227 ? 11.811 -8.299 10.818 1.00 55.81 227 ARG A CA 1
ATOM 1886 C C . ARG A 1 227 ? 13.269 -8.060 10.387 1.00 55.81 227 ARG A C 1
ATOM 1888 O O . ARG A 1 227 ? 14.172 -8.439 11.122 1.00 55.81 227 ARG A O 1
ATOM 1895 N N . SER A 1 228 ? 13.506 -7.411 9.246 1.00 42.78 228 SER A N 1
ATOM 1896 C CA . SER A 1 228 ? 14.830 -7.192 8.638 1.00 42.78 228 SER A CA 1
ATOM 1897 C C . SER A 1 228 ? 15.158 -5.701 8.439 1.00 42.78 228 SER A C 1
ATOM 1899 O O . SER A 1 228 ? 14.294 -4.841 8.629 1.00 42.78 228 SER A O 1
ATOM 1901 N N . ALA A 1 229 ? 16.435 -5.404 8.153 1.00 39.09 229 ALA A N 1
ATOM 1902 C CA . ALA A 1 229 ? 17.014 -4.060 8.105 1.00 39.09 229 ALA A CA 1
ATOM 1903 C C . ALA A 1 229 ? 16.153 -3.087 7.281 1.00 39.09 229 ALA A C 1
ATOM 1905 O O . ALA A 1 229 ? 15.880 -3.313 6.102 1.00 39.09 229 ALA A O 1
ATOM 1906 N N . LYS A 1 230 ? 15.707 -2.007 7.928 1.00 50.19 230 LYS A N 1
ATOM 1907 C CA . LYS A 1 230 ? 15.117 -0.861 7.228 1.00 50.19 230 LYS A 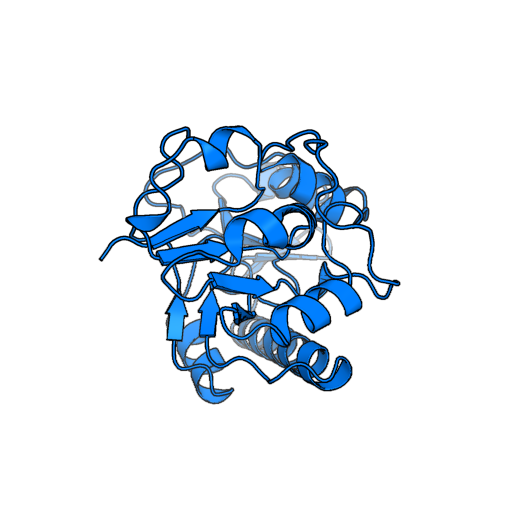CA 1
ATOM 1908 C C . LYS A 1 230 ? 16.228 -0.138 6.469 1.00 50.19 230 LYS A C 1
ATOM 1910 O O . LYS A 1 230 ? 17.393 -0.329 6.814 1.00 50.19 230 LYS A O 1
ATOM 1915 N N . ASP A 1 231 ? 15.850 0.630 5.443 1.00 44.47 231 ASP A N 1
ATOM 1916 C CA . ASP A 1 231 ? 16.750 1.500 4.671 1.00 44.47 231 ASP A CA 1
ATOM 1917 C C . ASP A 1 231 ? 17.882 2.024 5.571 1.00 44.47 231 ASP A C 1
ATOM 1919 O O . ASP A 1 231 ? 17.575 2.653 6.582 1.00 44.47 231 ASP A O 1
ATOM 1923 N N . PRO A 1 232 ? 19.165 1.758 5.268 1.00 37.94 232 PRO A N 1
ATOM 1924 C CA . PRO A 1 232 ? 20.275 2.195 6.115 1.00 37.94 232 PRO A CA 1
ATOM 1925 C C . PRO A 1 232 ? 20.380 3.726 6.243 1.00 37.94 232 PRO A C 1
ATOM 1927 O O . PRO A 1 232 ? 21.198 4.215 7.018 1.00 37.94 232 PRO A O 1
ATOM 1930 N N . ARG A 1 233 ? 19.573 4.487 5.491 1.00 38.69 233 ARG A N 1
ATOM 1931 C CA . ARG A 1 233 ? 19.432 5.947 5.594 1.00 38.69 233 ARG A CA 1
ATOM 1932 C C . ARG A 1 233 ? 18.257 6.399 6.482 1.00 38.69 233 ARG A C 1
ATOM 1934 O O . ARG A 1 233 ? 18.044 7.606 6.586 1.00 38.69 233 ARG A O 1
ATOM 1941 N N . LEU A 1 234 ? 17.499 5.475 7.093 1.00 37.38 234 LEU A N 1
ATOM 1942 C CA . LEU A 1 234 ? 16.424 5.738 8.068 1.00 37.38 234 LEU A CA 1
ATOM 1943 C C . LEU A 1 234 ? 16.794 5.312 9.494 1.00 37.38 234 LEU A C 1
ATOM 1945 O O . LEU A 1 234 ? 17.221 4.153 9.688 1.00 37.38 234 LEU A O 1
#

pLDDT: mean 93.43, std 10.59, range [37.38, 98.88]

Sequence (234 aa):
MDVLMIHDLSEAHFGLPLDRYGLTFDDGLYSQYYYYPLLKAHPRPLTFFITTSLIRDAPARARFDGNFLRHLATGRYSHKAFIEKDLDCFMTAEEVRFLAEQPNVRIGAHSHFHDVILTDVHPRKPKPVSPWKSERFADVPAALRQGLSIRSRLAFQGFEFAEGRLAPRSEDRWMEFIRRDTELCLNWFERHRIRVPDAYCFPFNEYSSRLIDMLASFGFREFYAARSAKDPRL

Mean predicted aligned error: 4.03 Å

Secondary structure (DSSP, 8-state):
--EEEESS--GGGGGS-GGGSEEEE-TTBHHHHHTHHHHTT-SS-EEEEE-GGGSBSS------SSPPPPP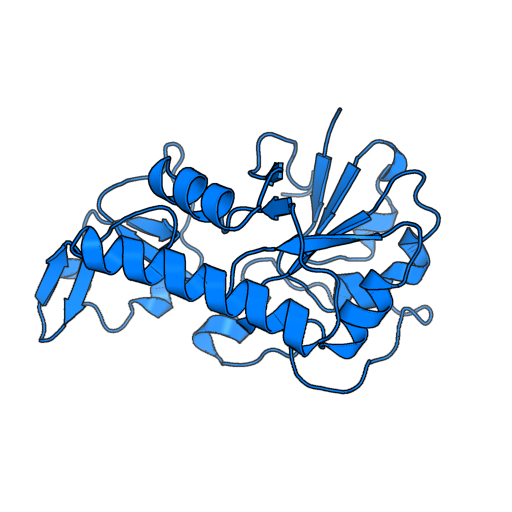--TTHHHHIIIII---TTBPBHHHHHHHHTSTTEEEEE--SS--EEEES---SS--PPPHHHHHTTTTS-HHHHTT-EEEETTT---EEEETTEEEEPPHHHHHHHHHHHHHHHHHHHHHTTPPPPSEEEPGGG---HHHHHHHHHTT--EEE---S---TT-

Foldseek 3Di:
DFAEEDEADWPVVLVDPPLVH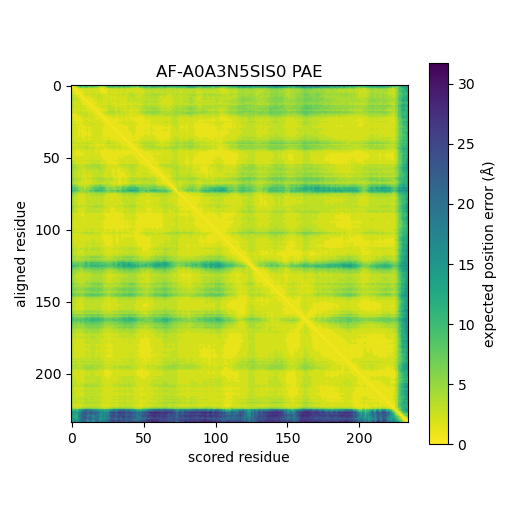AYEYEAAFPNCLQAVVVCLPRPAAYEYAYQLQLAAADDFDHHHPPDTDDDDDPLPCLCCCQPVVHSNRHHHLNSVVVQLPRPRYHYHHAWHPLDKAKALDDDPDDDDDRPSQVVVCPVQDPVLSPNIDIGGLLADQHWDDDPNDTDGRDPVNSLVVLLVRLVVRQVSCVVSVRPRHLEYEYRVLHHDPSSVVSSVVVNRDHYDGDPHDYDPVD

Solvent-accessible surface area (backbone atoms only — not comparable to full-atom values): 13408 Å² total; per-residue (Å²): 135,55,46,40,61,43,58,74,58,42,72,76,58,76,78,48,78,60,81,76,38,44,47,36,32,44,63,38,32,30,46,53,59,23,46,35,84,81,50,69,79,50,93,56,59,38,34,41,18,34,18,50,71,48,45,37,96,45,79,61,75,79,57,66,81,87,68,80,70,84,72,65,61,87,59,53,57,52,25,31,39,76,71,71,67,43,48,82,62,27,25,24,51,47,40,53,44,54,48,59,71,35,94,53,41,42,60,27,35,22,48,18,75,72,52,70,30,43,24,78,74,70,65,97,71,84,67,87,76,51,68,48,66,57,56,77,45,66,89,53,58,66,81,80,48,62,87,49,32,81,43,39,43,67,37,38,64,31,45,43,76,55,95,94,40,79,41,75,44,51,70,68,60,38,54,50,48,46,50,52,32,50,51,53,29,49,51,47,30,55,75,65,73,36,81,73,52,39,35,36,40,39,52,95,53,41,73,34,70,71,45,52,56,52,45,42,76,74,58,39,78,43,82,43,56,84,86,54,64,62,51,91,91,110